Protein AF-A0A1C5FF43-F1 (afdb_monomer_lite)

Radius of gyration: 34.23 Å; chains: 1; bounding box: 84×75×115 Å

Foldseek 3Di:
DDDDPPPPPPPPDPPQDPVNVVVVVVVVCVVVVVVVVVVVVVVVVVVVVVVVVVVLVVLQVVLVVLLVVLLVQCPDLDLVSVLVSLVSLLVSLLSPSDLVSNLVSLVSLLVSLQDDDDDQPDDPPVCVVVNVSRVSVVVSNQSSLASLQVLQEDPPPDLDRDRRRCAQHEHANALGEAAEEHHNAQGENELYEYECHLYEDAHYEYEPALYEYANYEYECANYEAHYYEYECENYEDEHEEYYLHLYEYDNYAYAHHNYAHYNYQYENHNYDDADHHNPDVRQDPPGDPSHYDPPVNVPPDD

Structure (mmCIF, N/CA/C/O backbone):
data_AF-A0A1C5FF43-F1
#
_entry.id   AF-A0A1C5FF43-F1
#
loop_
_atom_site.group_PDB
_atom_site.id
_atom_site.type_symbol
_atom_site.label_atom_id
_atom_site.label_alt_id
_atom_site.label_comp_id
_atom_site.label_asym_id
_atom_site.label_entity_id
_atom_site.label_seq_id
_atom_site.pdbx_PDB_ins_code
_atom_site.Cartn_x
_atom_site.Cartn_y
_atom_site.Cartn_z
_atom_site.occupancy
_atom_site.B_iso_or_equiv
_atom_site.auth_seq_id
_atom_site.auth_comp_id
_atom_site.auth_asym_id
_atom_site.auth_atom_id
_atom_site.pdbx_PDB_model_num
ATOM 1 N N . MET A 1 1 ? -49.932 -52.611 88.673 1.00 45.75 1 MET A N 1
ATOM 2 C CA . MET A 1 1 ? -49.407 -52.600 87.293 1.00 45.75 1 MET A CA 1
ATOM 3 C C . MET A 1 1 ? -50.173 -51.522 86.546 1.00 45.75 1 MET A C 1
ATOM 5 O O . MET A 1 1 ? -51.362 -51.713 86.376 1.00 45.75 1 MET A O 1
ATOM 9 N N . VAL A 1 2 ? -49.554 -50.371 86.270 1.00 40.41 2 VAL A N 1
ATOM 10 C CA . VAL A 1 2 ? -49.765 -49.455 85.124 1.00 40.41 2 VAL A CA 1
ATOM 11 C C . VAL A 1 2 ? -48.846 -48.251 85.369 1.00 40.41 2 VAL A C 1
ATOM 13 O O . VAL A 1 2 ? -48.703 -47.775 86.492 1.00 40.41 2 VAL A O 1
ATOM 16 N N . ALA A 1 3 ? -48.123 -47.891 84.317 1.00 46.00 3 ALA A N 1
ATOM 17 C CA . ALA A 1 3 ? -46.851 -47.194 84.319 1.00 46.00 3 ALA A CA 1
ATOM 18 C C . ALA A 1 3 ? -46.951 -45.671 84.506 1.00 46.00 3 ALA A C 1
ATOM 20 O O . ALA A 1 3 ? -47.865 -45.023 84.000 1.00 46.00 3 ALA A O 1
ATOM 21 N N . LEU A 1 4 ? -45.939 -45.108 85.176 1.00 48.75 4 LEU A N 1
ATOM 22 C CA . LEU A 1 4 ? -45.604 -43.685 85.145 1.00 48.75 4 LEU A CA 1
ATOM 23 C C . LEU A 1 4 ? -45.235 -43.273 83.709 1.00 48.75 4 LEU A C 1
ATOM 25 O O . LEU A 1 4 ? -44.160 -43.614 83.219 1.00 48.75 4 LEU A O 1
ATOM 29 N N . LEU A 1 5 ? -46.099 -42.501 83.050 1.00 50.12 5 LEU A N 1
ATOM 30 C CA . LEU A 1 5 ? -45.719 -41.700 81.886 1.00 50.12 5 LEU A CA 1
ATOM 31 C C . LEU A 1 5 ? -44.946 -40.474 82.383 1.00 50.12 5 LEU A C 1
ATOM 33 O O . LEU A 1 5 ? -45.525 -39.454 82.757 1.00 50.12 5 LEU A O 1
ATOM 37 N N . GLY A 1 6 ? -43.620 -40.601 82.424 1.00 48.41 6 GLY A N 1
ATOM 38 C CA . GLY A 1 6 ? -42.710 -39.481 82.625 1.00 48.41 6 GLY A CA 1
ATOM 39 C C . GLY A 1 6 ? -42.771 -38.540 81.427 1.00 48.41 6 GLY A C 1
ATOM 40 O O . GLY A 1 6 ? -42.109 -38.769 80.419 1.00 48.41 6 GLY A O 1
ATOM 41 N N . PHE A 1 7 ? -43.561 -37.473 81.536 1.00 50.75 7 PHE A N 1
ATOM 42 C CA . PHE A 1 7 ? -43.434 -36.318 80.655 1.00 50.75 7 PHE A CA 1
ATOM 43 C C . PHE A 1 7 ? -42.054 -35.691 80.897 1.00 50.75 7 PHE A C 1
ATOM 45 O O . PHE A 1 7 ? -41.846 -34.991 81.889 1.00 50.75 7 PHE A O 1
ATOM 52 N N . GLN A 1 8 ? -41.102 -35.937 79.992 1.00 56.25 8 GLN A N 1
ATOM 53 C CA . GLN A 1 8 ? -39.935 -35.073 79.854 1.00 56.25 8 GLN A CA 1
ATOM 54 C C . GLN A 1 8 ? -40.444 -33.709 79.391 1.00 56.25 8 GLN A C 1
ATOM 56 O O . GLN A 1 8 ? -40.737 -33.483 78.218 1.00 56.25 8 GLN A O 1
ATOM 61 N N . ARG A 1 9 ? -40.609 -32.808 80.358 1.00 47.16 9 ARG A N 1
ATOM 62 C CA . ARG A 1 9 ? -40.799 -31.387 80.109 1.00 47.16 9 ARG A CA 1
ATOM 63 C C . ARG A 1 9 ? -39.572 -30.936 79.324 1.00 47.16 9 ARG A C 1
ATOM 65 O O . ARG A 1 9 ? -38.469 -30.947 79.858 1.00 47.16 9 ARG A O 1
ATOM 72 N N . ILE A 1 10 ? -39.749 -30.619 78.046 1.00 57.72 10 ILE A N 1
ATOM 73 C CA . ILE A 1 10 ? -38.721 -29.916 77.284 1.00 57.72 10 ILE A CA 1
ATOM 74 C C . ILE A 1 10 ? -38.504 -28.603 78.040 1.00 57.72 10 ILE A C 1
ATOM 76 O O . ILE A 1 10 ? -39.416 -27.776 78.110 1.00 57.72 10 ILE A O 1
ATOM 80 N N . ASP A 1 11 ? -37.348 -28.464 78.689 1.00 50.09 11 ASP A N 1
ATOM 81 C CA . ASP A 1 11 ? -36.961 -27.250 79.399 1.00 50.09 11 ASP A CA 1
ATOM 82 C C . ASP A 1 11 ? -36.920 -26.091 78.400 1.00 50.09 11 ASP A C 1
ATOM 84 O O . ASP A 1 11 ? -35.961 -25.880 77.664 1.00 50.09 11 ASP A O 1
ATOM 88 N N . SER A 1 12 ? -38.003 -25.321 78.367 1.00 58.62 12 SER A N 1
ATOM 89 C CA . SER A 1 12 ? -38.175 -24.148 77.509 1.00 58.62 12 SER A CA 1
ATOM 90 C C . SER A 1 12 ? -37.533 -22.886 78.114 1.00 58.62 12 SER A C 1
ATOM 92 O O . SER A 1 12 ? -38.005 -21.772 77.885 1.00 58.62 12 SER A O 1
ATOM 94 N N . THR A 1 13 ? -36.470 -23.015 78.911 1.00 52.00 13 THR A N 1
ATOM 95 C CA . THR A 1 13 ? -35.813 -21.865 79.559 1.00 52.00 13 THR A CA 1
ATOM 96 C C . THR A 1 13 ? -34.296 -21.902 79.437 1.00 52.00 13 THR A C 1
ATOM 98 O O . THR A 1 13 ? -33.582 -21.627 80.398 1.00 52.00 13 THR A O 1
ATOM 101 N N . ALA A 1 14 ? -33.776 -22.160 78.239 1.00 56.81 14 ALA A N 1
ATOM 102 C CA . ALA A 1 14 ? -32.465 -21.626 77.889 1.00 56.81 14 ALA A CA 1
ATOM 103 C C . ALA A 1 14 ? -32.613 -20.101 77.714 1.00 56.81 14 ALA A C 1
ATOM 105 O O . ALA A 1 14 ? -32.918 -19.613 76.626 1.00 56.81 14 ALA A O 1
ATOM 106 N N . LYS A 1 15 ? -32.484 -19.332 78.805 1.00 62.06 15 LYS A N 1
ATOM 107 C CA . LYS A 1 15 ? -32.368 -17.869 78.716 1.00 62.06 15 LYS A CA 1
ATOM 108 C C . LYS A 1 15 ? -31.051 -17.568 78.002 1.00 62.06 15 LYS A C 1
ATOM 110 O O . LYS A 1 15 ? -29.988 -17.812 78.563 1.00 62.06 15 LYS A O 1
ATOM 115 N N . LEU A 1 16 ? -31.132 -17.097 76.759 1.00 63.84 16 LEU A N 1
ATOM 116 C CA . LEU A 1 16 ? -29.968 -16.642 76.000 1.00 63.84 16 LEU A CA 1
ATOM 117 C C . LEU A 1 16 ? -29.253 -15.544 76.798 1.00 63.84 16 LEU A C 1
ATOM 119 O O . LEU A 1 16 ? -29.865 -14.535 77.150 1.00 63.84 16 LEU A O 1
ATOM 123 N N . ASP A 1 17 ? -27.974 -15.765 77.102 1.00 78.94 17 ASP A N 1
ATOM 124 C CA . ASP A 1 17 ? -27.127 -14.791 77.785 1.00 78.94 17 ASP A CA 1
ATOM 125 C C . ASP A 1 17 ? -26.934 -13.548 76.897 1.00 78.94 17 ASP A C 1
ATOM 127 O O . ASP A 1 17 ? -26.872 -13.642 75.665 1.00 78.94 17 ASP A O 1
ATOM 131 N N . ALA A 1 18 ? -26.828 -12.366 77.508 1.00 76.69 18 ALA A N 1
ATOM 132 C CA . ALA A 1 18 ? -26.678 -11.097 76.791 1.00 76.69 18 ALA A CA 1
ATOM 133 C C . ALA A 1 18 ? -25.436 -11.101 75.881 1.00 76.69 18 ALA A C 1
ATOM 135 O O . ALA A 1 18 ? -25.440 -10.506 74.802 1.00 76.69 18 ALA A O 1
ATOM 136 N N . LYS A 1 19 ? -24.397 -11.842 76.285 1.00 79.44 19 LYS A N 1
ATOM 137 C CA . LYS A 1 19 ? -23.196 -12.087 75.487 1.00 79.44 19 LYS A CA 1
ATOM 138 C C . LYS A 1 19 ? -23.497 -12.849 74.194 1.00 79.44 19 LYS A C 1
ATOM 140 O O . LYS A 1 19 ? -23.040 -12.442 73.131 1.00 79.44 19 LYS A O 1
ATOM 145 N N . THR A 1 20 ? -24.318 -13.897 74.262 1.00 81.06 20 THR A N 1
ATOM 146 C CA . THR A 1 20 ? -24.704 -14.707 73.097 1.00 81.06 20 THR A CA 1
ATOM 147 C C . THR A 1 20 ? -25.548 -13.906 72.106 1.00 81.06 20 THR A C 1
ATOM 149 O O . THR A 1 20 ? -25.325 -13.992 70.902 1.00 81.06 20 THR A O 1
ATOM 152 N N . LEU A 1 21 ? -26.481 -13.083 72.599 1.00 78.50 21 LEU A N 1
ATOM 153 C CA . LEU A 1 21 ? -27.266 -12.169 71.758 1.00 78.50 21 LEU A CA 1
ATOM 154 C C . LEU A 1 21 ? -26.377 -11.141 71.049 1.00 78.50 21 LEU A C 1
ATOM 156 O O . LEU A 1 21 ? -26.549 -10.890 69.858 1.00 78.50 21 LEU A O 1
ATOM 160 N N . PHE A 1 22 ? -25.402 -10.573 71.757 1.00 80.69 22 PHE A N 1
ATOM 161 C CA . PHE A 1 22 ? -24.465 -9.610 71.186 1.00 80.69 22 PHE A CA 1
ATOM 162 C C . PHE A 1 22 ? -23.551 -10.229 70.118 1.00 80.69 22 PHE A C 1
ATOM 164 O O . PHE A 1 22 ? -23.348 -9.627 69.060 1.00 80.69 22 PHE A O 1
ATOM 171 N N . ASP A 1 23 ? -23.045 -11.442 70.352 1.00 83.81 23 ASP A N 1
ATOM 172 C CA . ASP A 1 23 ? -22.229 -12.177 69.379 1.00 83.81 23 ASP A CA 1
ATOM 173 C C . ASP A 1 23 ? -23.040 -12.547 68.125 1.00 83.81 23 ASP A C 1
ATOM 175 O O . ASP A 1 23 ? -22.543 -12.409 67.004 1.00 83.81 23 ASP A O 1
ATOM 179 N N . LEU A 1 24 ? -24.315 -12.919 68.290 1.00 81.75 24 LEU A N 1
ATOM 180 C CA . LEU A 1 24 ? -25.226 -13.198 67.176 1.00 81.75 24 LEU A CA 1
ATOM 181 C C . LEU A 1 24 ? -25.494 -11.944 66.330 1.00 81.75 24 LEU A C 1
ATOM 183 O O . LEU A 1 24 ? -25.460 -12.000 65.101 1.00 81.75 24 LEU A O 1
ATOM 187 N N . VAL A 1 25 ? -25.708 -10.796 66.983 1.00 86.12 25 VAL A N 1
ATOM 188 C CA . VAL A 1 25 ? -25.887 -9.505 66.308 1.00 86.12 25 VAL A CA 1
ATOM 189 C C . VAL A 1 25 ? -24.628 -9.142 65.521 1.00 86.12 25 VAL A C 1
ATOM 191 O O . VAL A 1 25 ? -24.728 -8.857 64.329 1.00 86.12 25 VAL A O 1
ATOM 194 N N . LYS A 1 26 ? -23.436 -9.231 66.121 1.00 83.50 26 LYS A N 1
ATOM 195 C CA . LYS A 1 26 ? -22.165 -8.980 65.417 1.00 83.50 26 LYS A CA 1
ATOM 196 C C . LYS A 1 26 ? -21.976 -9.875 64.197 1.00 83.50 26 LYS A C 1
ATOM 198 O O . LYS A 1 26 ? -21.583 -9.383 63.141 1.00 83.50 26 LYS A O 1
ATOM 203 N N . LEU A 1 27 ? -22.272 -11.167 64.334 1.00 86.81 27 LEU A N 1
ATOM 204 C CA . LEU A 1 27 ? -22.170 -12.124 63.237 1.00 86.81 27 LEU A CA 1
ATOM 205 C C . LEU A 1 27 ? -23.163 -11.786 62.119 1.00 86.81 27 LEU A C 1
ATOM 207 O O . LEU A 1 27 ? -22.781 -11.762 60.952 1.00 86.81 27 LEU A O 1
ATOM 211 N N . SER A 1 28 ? -24.402 -11.425 62.469 1.00 84.25 28 SER A N 1
ATOM 212 C CA . SER A 1 28 ? -25.409 -10.992 61.494 1.00 84.25 28 SER A CA 1
ATOM 213 C C . SER A 1 28 ? -24.995 -9.716 60.750 1.00 84.25 28 SER A C 1
ATOM 215 O O . SER A 1 28 ? -25.087 -9.670 59.524 1.00 84.25 28 SER A O 1
ATOM 217 N N . PHE A 1 29 ? -24.438 -8.721 61.453 1.00 86.00 29 PHE A N 1
ATOM 218 C CA . PHE A 1 29 ? -23.910 -7.500 60.841 1.00 86.00 29 PHE A CA 1
ATOM 219 C C . PHE A 1 29 ? -22.728 -7.796 59.916 1.00 86.00 29 PHE A C 1
ATOM 221 O O . PHE A 1 29 ? -22.675 -7.247 58.819 1.00 86.00 29 PHE A O 1
ATOM 228 N N . GLY A 1 30 ? -21.812 -8.683 60.318 1.00 87.06 30 GLY A N 1
ATOM 229 C CA . GLY A 1 30 ? -20.684 -9.105 59.486 1.00 87.06 30 GLY A CA 1
ATOM 230 C C . GLY A 1 30 ? -21.130 -9.785 58.189 1.00 87.06 30 GLY A C 1
ATOM 231 O O . GLY A 1 30 ? -20.620 -9.457 57.119 1.00 87.06 30 GLY A O 1
ATOM 232 N N . VAL A 1 31 ? -22.127 -10.673 58.263 1.00 88.38 31 VAL A N 1
ATOM 233 C CA . VAL A 1 31 ? -22.694 -11.355 57.087 1.00 88.38 31 VAL A CA 1
ATOM 234 C C . VAL A 1 31 ? -23.402 -10.366 56.159 1.00 88.38 31 VAL A C 1
ATOM 236 O O . VAL A 1 31 ? -23.156 -10.382 54.954 1.00 88.38 31 VAL A O 1
ATOM 239 N N . VAL A 1 32 ? -24.241 -9.475 56.698 1.00 92.12 32 VAL A N 1
ATOM 240 C CA . VAL A 1 32 ? -24.967 -8.470 55.899 1.00 92.12 32 VAL A CA 1
ATOM 241 C C . VAL A 1 32 ? -24.002 -7.477 55.249 1.00 92.12 32 VAL A C 1
ATOM 243 O O . VAL A 1 32 ? -24.128 -7.195 54.059 1.00 92.12 32 VAL A O 1
ATOM 246 N N . ALA A 1 33 ? -23.007 -6.986 55.992 1.00 88.12 33 ALA A N 1
ATOM 247 C CA . ALA A 1 33 ? -21.986 -6.091 55.456 1.00 88.12 33 ALA A CA 1
ATOM 248 C C . ALA A 1 33 ? -21.150 -6.776 54.363 1.00 88.12 33 ALA A C 1
ATOM 250 O O . ALA A 1 33 ? -20.916 -6.182 53.311 1.00 88.12 33 ALA A O 1
ATOM 251 N N . GLY A 1 34 ? -20.757 -8.038 54.570 1.00 89.69 34 GLY A N 1
ATOM 252 C CA . GLY A 1 34 ? -20.028 -8.829 53.578 1.00 89.69 34 GLY A CA 1
ATOM 253 C C . GLY A 1 34 ? -20.833 -9.064 52.297 1.00 89.69 34 GLY A C 1
ATOM 254 O O . GLY A 1 34 ? -20.321 -8.852 51.198 1.00 89.69 34 GLY A O 1
ATOM 255 N N . ALA A 1 35 ? -22.113 -9.425 52.424 1.00 91.06 35 ALA A N 1
ATOM 256 C CA . ALA A 1 35 ? -23.011 -9.579 51.282 1.00 91.06 35 ALA A CA 1
ATOM 257 C C . ALA A 1 35 ? -23.218 -8.250 50.533 1.00 91.06 35 ALA A C 1
ATOM 259 O O . ALA A 1 35 ? -23.152 -8.219 49.305 1.00 91.06 35 ALA A O 1
ATOM 260 N N . GLY A 1 36 ? -23.399 -7.142 51.261 1.00 95.69 36 GLY A N 1
ATOM 261 C CA . GLY A 1 36 ? -23.513 -5.802 50.682 1.00 95.69 36 GLY A CA 1
ATOM 262 C C . GLY A 1 36 ? -22.260 -5.378 49.912 1.00 95.69 36 GLY A C 1
ATOM 263 O O . GLY A 1 36 ? -22.369 -4.899 48.783 1.00 95.69 36 GLY A O 1
ATOM 264 N N . ALA A 1 37 ? -21.070 -5.618 50.472 1.00 93.88 37 ALA A N 1
ATOM 265 C CA . ALA A 1 37 ? -19.797 -5.344 49.807 1.00 93.88 37 ALA A CA 1
ATOM 266 C C . ALA A 1 37 ? -19.625 -6.174 48.523 1.00 93.88 37 ALA A C 1
ATOM 268 O O . ALA A 1 37 ? -19.195 -5.645 47.498 1.00 93.88 37 ALA A O 1
ATOM 269 N N . LEU A 1 38 ? -20.016 -7.452 48.547 1.00 93.94 38 LEU A N 1
ATOM 270 C CA . LEU A 1 38 ? -19.949 -8.326 47.375 1.00 93.94 38 LEU A CA 1
ATOM 271 C C . LEU A 1 38 ? -20.914 -7.875 46.265 1.00 9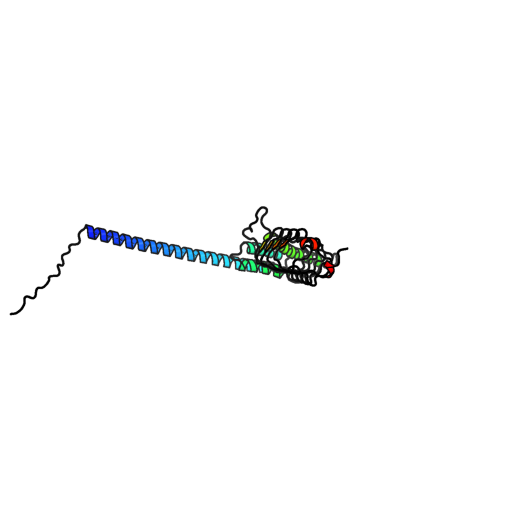3.94 38 LEU A C 1
ATOM 273 O O . LEU A 1 38 ? -20.524 -7.823 45.100 1.00 93.94 38 LEU A O 1
ATOM 277 N N . VAL A 1 39 ? -22.146 -7.486 46.612 1.00 96.25 39 VAL A N 1
ATOM 278 C CA . VAL A 1 39 ? -23.106 -6.919 45.648 1.00 96.25 39 VAL A CA 1
ATOM 279 C C . VAL A 1 39 ? -22.570 -5.621 45.047 1.00 96.25 39 VAL A C 1
ATOM 281 O O . VAL A 1 39 ? -22.616 -5.459 43.829 1.00 96.25 39 VAL A O 1
ATOM 284 N N . ALA A 1 40 ? -22.013 -4.724 45.865 1.00 94.56 40 ALA A N 1
ATOM 285 C CA . ALA A 1 40 ? -21.411 -3.482 45.386 1.00 94.56 40 ALA A CA 1
ATOM 286 C C . ALA A 1 40 ? -20.256 -3.747 44.405 1.00 94.56 40 ALA A C 1
ATOM 288 O O . ALA A 1 40 ? -20.210 -3.129 43.341 1.00 94.56 40 ALA A O 1
ATOM 289 N N . LEU A 1 41 ? -19.380 -4.711 44.712 1.00 94.88 41 LEU A N 1
ATOM 290 C CA . LEU A 1 41 ? -18.291 -5.130 43.826 1.00 94.88 41 LEU A CA 1
ATOM 291 C C . LEU A 1 41 ? -18.823 -5.670 42.488 1.00 94.88 41 LEU A C 1
ATOM 293 O O . LEU A 1 41 ? -18.348 -5.271 41.427 1.00 94.88 41 LEU A O 1
ATOM 297 N N . VAL A 1 42 ? -19.834 -6.545 42.521 1.00 93.88 42 VAL A N 1
ATOM 298 C CA . VAL A 1 42 ? -20.439 -7.121 41.307 1.00 93.88 42 VAL A CA 1
ATOM 299 C C . VAL A 1 42 ? -21.111 -6.045 40.458 1.00 93.88 42 VAL A C 1
ATOM 301 O O . VAL A 1 42 ? -20.983 -6.070 39.235 1.00 93.88 42 VAL A O 1
ATOM 304 N N . VAL A 1 43 ? -21.816 -5.095 41.074 1.00 95.81 43 VAL A N 1
ATOM 305 C CA . VAL A 1 43 ? -22.445 -3.976 40.359 1.00 95.81 43 VAL A CA 1
ATOM 306 C C . VAL A 1 43 ? -21.387 -3.067 39.739 1.00 95.81 43 VAL A C 1
ATOM 308 O O . VAL A 1 43 ? -21.516 -2.728 38.564 1.00 95.81 43 VAL A O 1
ATOM 311 N N . ALA A 1 44 ? -20.328 -2.722 40.477 1.00 94.25 44 ALA A N 1
ATOM 312 C CA . ALA A 1 44 ? -19.217 -1.928 39.958 1.00 94.25 44 ALA A CA 1
ATOM 313 C C . ALA A 1 44 ? -18.539 -2.624 38.767 1.00 94.25 44 ALA A C 1
ATOM 315 O O . ALA A 1 44 ? -18.374 -2.008 37.717 1.00 94.25 44 ALA A O 1
ATOM 316 N N . TYR A 1 45 ? -18.255 -3.925 38.881 1.00 92.69 45 TYR A N 1
ATOM 317 C CA . TYR A 1 45 ? -17.686 -4.722 37.793 1.00 92.69 45 TYR A CA 1
ATOM 318 C C . TYR A 1 45 ? -18.615 -4.801 36.574 1.00 92.69 45 TYR A C 1
ATOM 320 O O . TYR A 1 45 ? -18.178 -4.608 35.441 1.00 92.69 45 TYR A O 1
ATOM 328 N N . ARG A 1 46 ? -19.916 -5.054 36.777 1.00 92.44 46 ARG A N 1
ATOM 329 C CA . ARG A 1 46 ? -20.895 -5.095 35.677 1.00 92.44 46 ARG A CA 1
ATOM 330 C C . ARG A 1 46 ? -21.010 -3.747 34.977 1.00 92.44 46 ARG A C 1
ATOM 332 O O . ARG A 1 46 ? -21.065 -3.722 33.753 1.00 92.44 46 ARG A O 1
ATOM 339 N N . ARG A 1 47 ? -21.034 -2.649 35.737 1.00 92.88 47 ARG A N 1
ATOM 340 C CA . ARG A 1 47 ? -21.080 -1.290 35.191 1.00 92.88 47 ARG A CA 1
ATOM 341 C C . ARG A 1 47 ? -19.824 -0.986 34.384 1.00 92.88 47 ARG A C 1
ATOM 343 O O . ARG A 1 47 ? -19.949 -0.614 33.228 1.00 92.88 47 ARG A O 1
ATOM 350 N N . GLN A 1 48 ? -18.647 -1.276 34.936 1.00 92.06 48 GLN A N 1
ATOM 351 C CA . GLN A 1 48 ? -17.378 -1.135 34.225 1.00 92.06 48 GLN A CA 1
ATOM 352 C C . GLN A 1 48 ? -17.375 -1.924 32.908 1.00 92.06 48 GLN A C 1
ATOM 354 O O . GLN A 1 48 ? -17.014 -1.383 31.870 1.00 92.06 48 GLN A O 1
ATOM 359 N N . ARG A 1 49 ? -17.841 -3.178 32.915 1.00 90.06 49 ARG A N 1
ATOM 360 C CA . ARG A 1 49 ? -17.912 -4.006 31.700 1.00 90.06 49 ARG A CA 1
ATOM 361 C C . ARG A 1 49 ? -18.886 -3.457 30.660 1.00 90.06 49 ARG A C 1
ATOM 363 O O . ARG A 1 49 ? -18.607 -3.553 29.469 1.00 90.06 49 ARG A O 1
ATOM 370 N N . VAL A 1 50 ? -20.028 -2.917 31.082 1.00 90.44 50 VAL A N 1
ATOM 371 C CA . VAL A 1 50 ? -20.988 -2.284 30.165 1.00 90.44 50 VAL A CA 1
ATOM 372 C C . VAL A 1 50 ? -20.407 -0.999 29.579 1.00 90.44 50 VAL A C 1
ATOM 374 O O . VAL A 1 50 ? -20.538 -0.794 28.376 1.00 90.44 50 VAL A O 1
ATOM 377 N N . ASP A 1 51 ? -19.728 -0.191 30.391 1.00 90.06 51 ASP A N 1
ATOM 378 C CA . ASP A 1 51 ? -19.099 1.058 29.957 1.00 90.06 51 ASP A CA 1
ATOM 379 C C . ASP A 1 51 ? -17.935 0.785 28.980 1.00 90.06 51 ASP A C 1
ATOM 381 O O . ASP A 1 51 ? -17.869 1.411 27.925 1.00 90.06 51 ASP A O 1
ATOM 385 N N . GLU A 1 52 ? -17.080 -0.213 29.250 1.00 88.50 52 GLU A N 1
ATOM 386 C CA . GLU A 1 52 ? -16.003 -0.661 28.344 1.00 88.50 52 GLU A CA 1
ATOM 387 C C . GLU A 1 52 ? -16.552 -1.147 26.990 1.00 88.50 52 GLU A C 1
ATOM 389 O O . GLU A 1 52 ? -16.076 -0.741 25.927 1.00 88.50 52 GLU A O 1
ATOM 394 N N . VAL A 1 53 ? -17.589 -1.994 27.012 1.00 88.38 53 VAL A N 1
ATOM 395 C CA . VAL A 1 53 ? -18.247 -2.485 25.789 1.00 88.38 53 VAL A CA 1
ATOM 396 C C . VAL A 1 53 ? -18.956 -1.346 25.050 1.00 88.38 53 VAL A C 1
ATOM 398 O O . VAL A 1 53 ? -18.965 -1.324 23.818 1.00 88.38 53 VAL A O 1
ATOM 401 N N . GLY A 1 54 ? -19.543 -0.397 25.781 1.00 88.31 54 GLY A N 1
ATOM 402 C CA . GLY A 1 54 ? -20.173 0.800 25.230 1.00 88.31 54 GLY A CA 1
ATOM 403 C C . GLY A 1 54 ? -19.170 1.687 24.497 1.00 88.31 54 GLY A C 1
ATOM 404 O O . GLY A 1 54 ? -19.381 1.994 23.324 1.00 88.31 54 GLY A O 1
ATOM 405 N N . ALA A 1 55 ? -18.049 2.009 25.144 1.00 88.38 55 ALA A N 1
ATOM 406 C CA . ALA A 1 55 ? -16.977 2.816 24.567 1.00 88.38 55 ALA A CA 1
ATOM 407 C C . ALA A 1 55 ? -16.387 2.171 23.303 1.00 88.38 55 ALA A C 1
ATOM 409 O O . ALA A 1 55 ? -16.185 2.848 22.296 1.00 88.38 55 ALA A O 1
ATOM 410 N N . HIS A 1 56 ? -16.175 0.850 23.309 1.00 86.94 56 HIS A N 1
ATOM 411 C CA . HIS A 1 56 ? -15.656 0.142 22.137 1.00 86.94 56 HIS A CA 1
ATOM 412 C C . HIS A 1 56 ? -16.637 0.162 20.950 1.00 86.94 56 HIS A C 1
ATOM 414 O O . HIS A 1 56 ? -16.236 0.384 19.804 1.00 86.94 56 HIS A O 1
ATOM 420 N N . ARG A 1 57 ? -17.941 -0.007 21.211 1.00 88.44 57 ARG A N 1
ATOM 421 C CA . ARG A 1 57 ? -18.986 0.101 20.176 1.00 88.44 57 ARG A CA 1
ATOM 422 C C . ARG A 1 57 ? -19.076 1.510 19.601 1.00 88.44 57 ARG A C 1
ATOM 424 O O . ARG A 1 57 ? -19.244 1.660 18.395 1.00 88.44 57 ARG A O 1
ATOM 431 N N . GLU A 1 58 ? -18.964 2.532 20.444 1.00 91.81 58 GLU A N 1
ATOM 432 C CA . GLU A 1 58 ? -18.986 3.924 20.002 1.00 91.81 58 GLU A CA 1
ATOM 433 C C . GLU A 1 58 ? -17.760 4.271 19.151 1.00 91.81 58 GLU A C 1
ATOM 435 O O . GLU A 1 58 ? -17.926 4.842 18.073 1.00 91.81 58 GLU A O 1
ATOM 440 N N . ALA A 1 59 ? -16.562 3.848 19.567 1.00 88.69 59 ALA A N 1
ATOM 441 C CA . ALA A 1 59 ? -15.340 4.004 18.779 1.00 88.69 59 ALA A CA 1
ATOM 442 C C . ALA A 1 59 ? -15.465 3.333 17.401 1.00 88.69 59 ALA A C 1
ATOM 444 O O . ALA A 1 59 ? -15.162 3.950 16.383 1.00 88.69 59 ALA A O 1
ATOM 445 N N . THR A 1 60 ? -16.002 2.110 17.354 1.00 91.44 60 THR A N 1
ATOM 446 C CA . THR A 1 60 ? -16.252 1.375 16.101 1.00 91.44 60 THR A CA 1
ATOM 447 C C . THR A 1 60 ? -17.256 2.098 15.200 1.00 91.44 60 THR A C 1
ATOM 449 O O . THR A 1 60 ? -17.040 2.220 13.993 1.00 91.44 60 THR A O 1
ATOM 452 N N . ARG A 1 61 ? -18.346 2.624 15.774 1.00 92.75 61 ARG A N 1
ATOM 453 C CA . ARG A 1 61 ? -19.364 3.378 15.029 1.00 92.75 61 ARG A CA 1
ATOM 454 C C . ARG A 1 61 ? -18.790 4.666 14.438 1.00 92.75 61 ARG A C 1
ATOM 456 O O . ARG A 1 61 ? -18.967 4.904 13.249 1.00 92.75 61 ARG A O 1
ATOM 463 N N . LEU A 1 62 ? -18.087 5.462 15.247 1.00 93.69 62 LEU A N 1
ATOM 464 C CA . LEU A 1 62 ? -17.454 6.709 14.803 1.00 93.69 62 LEU A CA 1
ATOM 465 C C . LEU A 1 62 ? -16.391 6.451 13.731 1.00 93.69 62 LEU A C 1
ATOM 467 O O . LEU A 1 62 ? -16.302 7.199 12.760 1.00 93.69 62 LEU A O 1
ATOM 471 N N . HIS A 1 63 ? -15.611 5.380 13.887 1.00 95.31 63 HIS A N 1
ATOM 472 C CA . HIS A 1 63 ? -14.644 4.958 12.881 1.00 95.31 63 HIS A CA 1
ATOM 473 C C . HIS A 1 63 ? -15.340 4.598 11.559 1.00 95.31 63 HIS A C 1
ATOM 475 O O . HIS A 1 63 ? -14.948 5.102 10.514 1.00 95.31 63 HIS A O 1
ATOM 481 N N . THR A 1 64 ? -16.420 3.809 11.601 1.00 94.25 64 THR A N 1
ATOM 482 C CA . THR A 1 64 ? -17.191 3.406 10.406 1.00 94.25 64 THR A CA 1
ATOM 483 C C . THR A 1 64 ? -17.823 4.603 9.681 1.00 94.25 64 THR A C 1
ATOM 485 O O . THR A 1 64 ? -17.844 4.657 8.450 1.00 94.25 64 THR A O 1
ATOM 488 N N . GLU A 1 65 ? -18.325 5.583 10.433 1.00 95.50 65 GLU A N 1
ATOM 489 C CA . GLU A 1 65 ? -18.908 6.811 9.883 1.00 95.50 65 GLU A CA 1
ATOM 490 C C . GLU A 1 65 ? -17.853 7.654 9.151 1.00 95.50 65 GLU A C 1
ATOM 492 O O . GLU A 1 65 ? -18.024 7.988 7.977 1.00 95.50 65 GLU A O 1
ATOM 497 N N . ARG A 1 66 ? -16.716 7.919 9.806 1.00 97.25 66 ARG A N 1
ATOM 498 C CA . ARG A 1 66 ? -15.590 8.646 9.198 1.00 97.25 66 ARG A CA 1
ATOM 499 C C . ARG A 1 66 ? -14.991 7.891 8.014 1.00 97.25 66 ARG A C 1
ATOM 501 O O . ARG A 1 66 ? -14.624 8.518 7.027 1.00 97.25 66 ARG A O 1
ATOM 508 N N . PHE A 1 67 ? -14.919 6.563 8.095 1.00 97.31 67 PHE A N 1
ATOM 509 C CA . PHE A 1 67 ? -14.478 5.706 6.998 1.00 97.31 67 PHE A CA 1
ATOM 510 C C . PHE A 1 67 ? -15.361 5.881 5.766 1.00 97.31 67 PHE A C 1
ATOM 512 O O . PHE A 1 67 ? -14.846 6.150 4.684 1.00 97.31 67 PHE A O 1
ATOM 519 N N . SER A 1 68 ? -16.683 5.827 5.934 1.00 97.12 68 SER A N 1
ATOM 520 C CA . SER A 1 68 ? -17.628 6.021 4.826 1.00 97.12 68 SER A CA 1
ATOM 521 C C . SER A 1 68 ? -17.443 7.391 4.162 1.00 97.12 68 SER A C 1
ATOM 523 O O . SER A 1 68 ? -17.377 7.481 2.937 1.00 97.12 68 SER A O 1
ATOM 525 N N . GLN A 1 69 ? -17.264 8.445 4.964 1.00 98.00 69 GLN A N 1
ATOM 526 C CA . GLN A 1 69 ? -16.995 9.795 4.465 1.00 98.00 69 GLN A CA 1
ATOM 527 C C . GLN A 1 69 ? -15.652 9.897 3.721 1.00 98.00 69 GLN A C 1
ATOM 529 O O . GLN A 1 69 ? -15.562 10.550 2.682 1.00 98.00 69 GLN A O 1
ATOM 534 N N . ALA A 1 70 ? -14.597 9.263 4.236 1.00 98.00 70 ALA A N 1
ATOM 535 C CA . ALA A 1 70 ? -13.278 9.288 3.614 1.00 98.00 70 ALA A CA 1
ATOM 536 C C . ALA A 1 70 ? -13.267 8.537 2.268 1.00 98.00 70 ALA A C 1
ATOM 538 O O . ALA A 1 70 ? -12.673 9.015 1.301 1.00 98.00 70 ALA A O 1
ATOM 539 N N . VAL A 1 71 ? -13.985 7.411 2.178 1.00 98.00 71 VAL A N 1
ATOM 540 C CA . VAL A 1 71 ? -14.193 6.664 0.926 1.00 98.00 71 VAL A CA 1
ATOM 541 C C . VAL A 1 71 ? -14.981 7.493 -0.093 1.00 98.00 71 VAL A C 1
ATOM 543 O O . VAL A 1 71 ? -14.604 7.540 -1.263 1.00 98.00 71 VAL A O 1
ATOM 546 N N . GLU A 1 72 ? -16.032 8.199 0.334 1.00 97.25 72 GLU A N 1
ATOM 547 C CA . GLU A 1 72 ? -16.786 9.109 -0.539 1.00 97.25 72 GLU A CA 1
ATOM 548 C C . GLU A 1 72 ? -15.886 10.221 -1.107 1.00 97.25 72 GLU A C 1
ATOM 550 O O . GLU A 1 72 ? -15.894 10.486 -2.311 1.00 97.25 72 GLU A O 1
ATOM 555 N N . GLN A 1 73 ? -15.040 10.823 -0.265 1.00 97.75 73 GLN A N 1
ATOM 556 C CA . GLN A 1 73 ? -14.067 11.832 -0.695 1.00 97.75 73 GLN A CA 1
ATOM 557 C C . GLN A 1 73 ? -13.029 11.262 -1.672 1.00 97.75 73 GLN A C 1
ATOM 559 O O . GLN A 1 73 ? -12.712 11.910 -2.672 1.00 97.75 73 GLN A O 1
ATOM 564 N N . LEU A 1 74 ? -12.539 10.041 -1.433 1.00 97.06 74 LEU A N 1
ATOM 565 C CA . LEU A 1 74 ? -11.619 9.342 -2.336 1.00 97.06 74 LEU A CA 1
ATOM 566 C C . LEU A 1 74 ? -12.244 9.070 -3.717 1.00 97.06 74 LEU A C 1
ATOM 568 O O . LEU A 1 74 ? -11.534 9.063 -4.723 1.00 97.06 74 LEU A O 1
ATOM 572 N N . GLY A 1 75 ? -13.565 8.886 -3.783 1.00 93.12 75 GLY A N 1
ATOM 573 C CA . GLY A 1 75 ? -14.311 8.695 -5.029 1.00 93.12 75 GLY A CA 1
ATOM 574 C C . GLY A 1 75 ? -14.576 9.976 -5.832 1.00 93.12 75 GLY A C 1
ATOM 575 O O . GLY A 1 75 ? -14.933 9.890 -7.005 1.00 93.12 75 GLY A O 1
ATOM 576 N N . SER A 1 76 ? -14.381 11.163 -5.250 1.00 96.75 76 SER A N 1
ATOM 577 C CA . SER A 1 76 ? -14.743 12.454 -5.862 1.00 96.75 76 SER A CA 1
ATOM 578 C C . SER A 1 76 ? -14.017 12.745 -7.179 1.00 96.75 76 SER A C 1
ATOM 580 O O . SER A 1 76 ? -12.822 12.521 -7.275 1.00 96.75 76 SER A O 1
ATOM 582 N N . ASP A 1 77 ? -14.651 13.362 -8.177 1.00 95.00 77 ASP A N 1
ATOM 583 C CA . ASP A 1 77 ? -13.956 13.783 -9.412 1.00 95.00 77 ASP A CA 1
ATOM 584 C C . ASP A 1 77 ? -12.924 14.909 -9.214 1.00 95.00 77 ASP A C 1
ATOM 586 O O . ASP A 1 77 ? -12.148 15.207 -10.126 1.00 95.00 77 ASP A O 1
ATOM 590 N N . SER A 1 78 ? -12.897 15.535 -8.033 1.00 97.06 78 SER A N 1
ATOM 591 C CA . SER A 1 78 ? -11.921 16.564 -7.678 1.00 97.06 78 SER A CA 1
ATOM 592 C C . SER A 1 78 ? -10.649 15.939 -7.091 1.00 97.06 78 SER A C 1
ATOM 594 O O . SER A 1 78 ? -10.709 15.361 -6.001 1.00 97.06 78 SER A O 1
ATOM 596 N N . PRO A 1 79 ? -9.467 16.120 -7.718 1.00 96.06 79 PRO A N 1
ATOM 597 C CA . PRO A 1 79 ? -8.203 15.618 -7.176 1.00 96.06 79 PRO A CA 1
ATOM 598 C C . PRO A 1 79 ? -7.901 16.136 -5.764 1.00 96.06 79 PRO A C 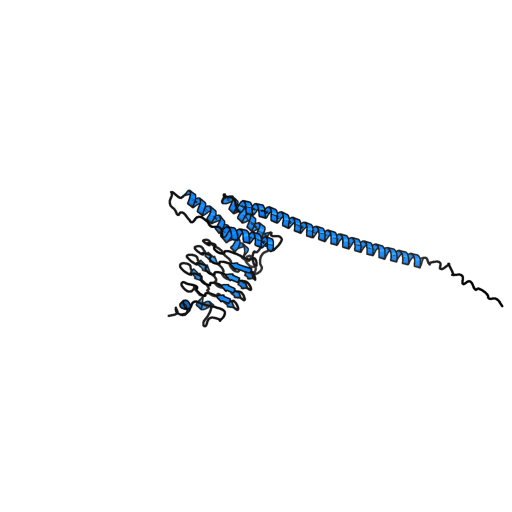1
ATOM 600 O O . PRO A 1 79 ? -7.353 15.408 -4.940 1.00 96.06 79 PRO A O 1
ATOM 603 N N . ALA A 1 80 ? -8.303 17.374 -5.454 1.00 96.50 80 ALA A N 1
ATOM 604 C CA . ALA A 1 80 ? -8.123 17.959 -4.127 1.00 96.50 80 ALA A CA 1
ATOM 605 C C . ALA A 1 80 ? -8.982 17.255 -3.062 1.00 96.50 80 ALA A C 1
ATOM 607 O O . ALA A 1 80 ? -8.501 16.991 -1.961 1.00 96.50 80 ALA A O 1
ATOM 608 N N . VAL A 1 81 ? -10.231 16.909 -3.396 1.00 97.94 81 VAL A N 1
ATOM 609 C CA . VAL A 1 81 ? -11.114 16.159 -2.489 1.00 97.94 81 VAL A CA 1
ATOM 610 C C . VAL A 1 81 ? -10.601 14.730 -2.314 1.00 97.94 81 VAL A C 1
ATOM 612 O O . VAL A 1 81 ? -10.550 14.253 -1.181 1.00 97.94 81 VAL A O 1
ATOM 615 N N . ARG A 1 82 ? -10.107 14.088 -3.386 1.00 98.06 82 ARG A N 1
ATOM 616 C CA . ARG A 1 82 ? -9.464 12.767 -3.281 1.00 98.06 82 ARG A CA 1
ATOM 617 C C . ARG A 1 82 ? -8.252 12.780 -2.362 1.00 98.06 82 ARG A C 1
ATOM 619 O O . ARG A 1 82 ? -8.132 11.891 -1.530 1.00 98.06 82 ARG A O 1
ATOM 626 N N . LEU A 1 83 ? -7.378 13.785 -2.470 1.00 98.00 83 LEU A N 1
ATOM 627 C CA . LEU A 1 83 ? -6.236 13.943 -1.558 1.00 98.00 83 LEU A CA 1
ATOM 628 C C . LEU A 1 83 ? -6.687 14.073 -0.096 1.00 98.00 83 LEU A C 1
ATOM 630 O O . LEU A 1 83 ? -6.075 13.468 0.784 1.00 98.00 83 LEU A O 1
ATOM 634 N N . GLY A 1 84 ? -7.771 14.813 0.158 1.00 97.25 84 GLY A N 1
ATOM 635 C CA . GLY A 1 84 ? -8.405 14.875 1.477 1.00 97.25 84 GLY A CA 1
ATOM 636 C C . GLY A 1 84 ? -8.856 13.497 1.968 1.00 97.25 84 GLY A C 1
ATOM 637 O O . GLY A 1 84 ? -8.498 13.101 3.077 1.00 97.25 84 GLY A O 1
ATOM 638 N N . GLY A 1 85 ? -9.544 12.736 1.111 1.00 98.06 85 GLY A N 1
ATOM 639 C CA . GLY A 1 85 ? -9.979 11.366 1.398 1.00 98.06 85 GLY A CA 1
ATOM 640 C C . GLY A 1 85 ? -8.820 10.405 1.678 1.00 98.06 85 GLY A C 1
ATOM 641 O O . GLY A 1 85 ? -8.879 9.643 2.639 1.00 98.06 85 GLY A O 1
ATOM 642 N N . VAL A 1 86 ? -7.726 10.487 0.910 1.00 98.38 86 VAL A N 1
ATOM 643 C CA . VAL A 1 86 ? -6.501 9.696 1.137 1.00 98.38 86 VAL A CA 1
ATOM 644 C C . VAL A 1 86 ? -5.918 9.967 2.525 1.00 98.38 86 VAL A C 1
ATOM 646 O O . VAL A 1 86 ? -5.636 9.030 3.269 1.00 98.38 86 VAL A O 1
ATOM 649 N N . HIS A 1 87 ? -5.755 11.237 2.905 1.00 98.00 87 HIS A N 1
ATOM 650 C CA . HIS A 1 87 ? -5.229 11.585 4.227 1.00 98.00 87 HIS A CA 1
ATOM 651 C C . HIS A 1 87 ? -6.184 11.198 5.362 1.00 98.00 87 HIS A C 1
ATOM 653 O O . HIS A 1 87 ? -5.727 10.748 6.412 1.00 98.00 87 HIS A O 1
ATOM 659 N N . ALA A 1 88 ? -7.496 11.327 5.150 1.00 97.75 88 ALA A N 1
ATOM 660 C CA . ALA A 1 88 ? -8.499 10.885 6.111 1.00 97.75 88 ALA A CA 1
ATOM 661 C C . ALA A 1 88 ? -8.459 9.360 6.317 1.00 97.75 88 ALA A C 1
ATOM 663 O O . ALA A 1 88 ? -8.487 8.908 7.459 1.00 97.75 88 ALA A O 1
ATOM 664 N N . LEU A 1 89 ? -8.323 8.571 5.244 1.00 97.81 89 LEU A N 1
ATOM 665 C CA . LEU A 1 89 ? -8.156 7.115 5.324 1.00 97.81 89 LEU A CA 1
ATOM 666 C C . LEU A 1 89 ? -6.855 6.718 6.022 1.00 97.81 89 LEU A C 1
ATOM 668 O O . LEU A 1 89 ? -6.873 5.819 6.859 1.00 97.81 89 LEU A O 1
ATOM 672 N N . ALA A 1 90 ? -5.741 7.395 5.736 1.00 96.00 90 ALA A N 1
ATOM 673 C CA . ALA A 1 90 ? -4.483 7.122 6.426 1.00 96.00 90 ALA A CA 1
ATOM 674 C C . ALA A 1 90 ? -4.601 7.376 7.939 1.00 96.00 90 ALA A C 1
ATOM 676 O O . ALA A 1 90 ? -4.257 6.505 8.732 1.00 96.00 90 ALA A O 1
ATOM 677 N N . GLY A 1 91 ? -5.198 8.504 8.345 1.00 94.69 91 GLY A N 1
ATOM 678 C CA . GLY A 1 91 ? -5.462 8.787 9.760 1.00 94.69 91 GLY A CA 1
ATOM 679 C C . GLY A 1 91 ? -6.424 7.785 10.410 1.00 94.69 91 GLY A C 1
ATOM 680 O O . GLY A 1 91 ? -6.208 7.360 11.541 1.00 94.69 91 GLY A O 1
ATOM 681 N N . LEU A 1 92 ? -7.455 7.333 9.687 1.00 95.06 92 LEU A N 1
ATOM 682 C CA . LEU A 1 92 ? -8.332 6.260 10.167 1.00 95.06 92 LEU A CA 1
ATOM 683 C C . LEU A 1 92 ? -7.577 4.947 10.367 1.00 95.06 92 LEU A C 1
ATOM 685 O O . LEU A 1 92 ? -7.830 4.250 11.343 1.00 95.06 92 LEU A O 1
ATOM 689 N N . THR A 1 93 ? -6.639 4.626 9.479 1.00 95.19 93 THR A N 1
ATOM 690 C CA . THR A 1 93 ? -5.810 3.418 9.579 1.00 95.19 93 THR A CA 1
ATOM 691 C C . THR A 1 93 ? -4.992 3.417 10.877 1.00 95.19 93 THR A C 1
ATOM 693 O O . THR A 1 93 ? -4.895 2.390 11.562 1.00 95.19 93 THR A O 1
ATOM 696 N N . ASP A 1 94 ? -4.466 4.580 11.263 1.00 92.06 94 ASP A N 1
ATOM 697 C CA . ASP A 1 94 ? -3.718 4.755 12.510 1.00 92.06 94 ASP A CA 1
ATOM 698 C C . ASP A 1 94 ? -4.620 4.598 13.742 1.00 92.06 94 ASP A C 1
ATOM 700 O O . ASP A 1 94 ? -4.283 3.854 14.669 1.00 92.06 94 ASP A O 1
ATOM 704 N N . ASP A 1 95 ? -5.800 5.223 13.704 1.00 91.25 95 ASP A N 1
ATOM 705 C CA . ASP A 1 95 ? -6.786 5.263 14.793 1.00 91.25 95 ASP A CA 1
ATOM 706 C C . ASP A 1 95 ? -7.753 4.058 14.806 1.00 91.25 95 ASP A C 1
ATOM 708 O O . ASP A 1 95 ? -8.755 4.052 15.531 1.00 91.25 95 ASP A O 1
ATOM 712 N N . ALA A 1 96 ? -7.496 3.032 13.991 1.00 92.31 96 ALA A N 1
ATOM 713 C CA . ALA A 1 96 ? -8.386 1.886 13.840 1.00 92.31 96 ALA A CA 1
ATOM 714 C C . ALA A 1 96 ? -8.598 1.129 15.176 1.00 92.31 96 ALA A C 1
ATOM 716 O O . ALA A 1 96 ? -7.615 0.715 15.804 1.00 92.31 96 ALA A O 1
ATOM 717 N N . PRO A 1 97 ? -9.860 0.882 15.600 1.00 91.31 97 PRO A N 1
ATOM 718 C CA . PRO A 1 97 ? -10.174 0.176 16.849 1.00 91.31 97 PRO A CA 1
ATOM 719 C C . PRO A 1 97 ? -9.645 -1.261 16.921 1.00 91.31 97 PRO A C 1
ATOM 721 O O . PRO A 1 97 ? -9.395 -1.775 18.013 1.00 91.31 97 PRO A O 1
ATOM 724 N N . ASP A 1 98 ? -9.496 -1.914 15.769 1.00 90.94 98 ASP A N 1
ATOM 725 C CA . ASP A 1 98 ? -8.991 -3.275 15.639 1.00 90.94 98 ASP A CA 1
ATOM 726 C C . ASP A 1 98 ? -8.203 -3.466 14.328 1.00 90.94 98 ASP A C 1
ATOM 728 O O . ASP A 1 98 ? -8.221 -2.624 13.426 1.00 90.94 98 ASP A O 1
ATOM 732 N N . ARG A 1 99 ? -7.480 -4.592 14.229 1.00 90.44 99 ARG A N 1
ATOM 733 C CA . ARG A 1 99 ? -6.633 -4.916 13.066 1.00 90.44 99 ARG A CA 1
ATOM 734 C C . ARG A 1 99 ? -7.445 -5.115 11.781 1.00 90.44 99 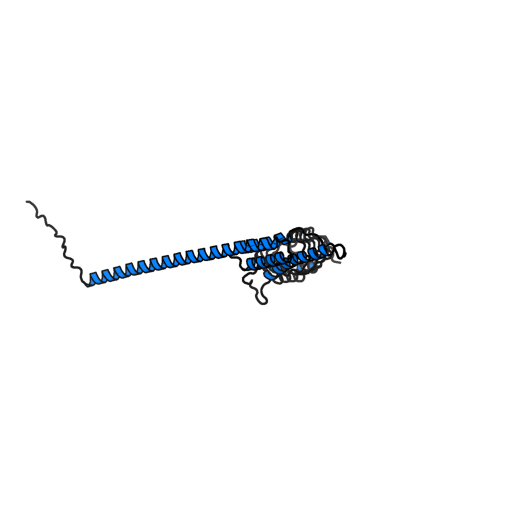ARG A C 1
ATOM 736 O O . ARG A 1 99 ? -6.919 -4.838 10.712 1.00 90.44 99 ARG A O 1
ATOM 743 N N . GLY A 1 100 ? -8.684 -5.594 11.867 1.00 93.50 100 GLY A N 1
ATOM 744 C CA . GLY A 1 100 ? -9.542 -5.802 10.702 1.00 93.50 100 GLY A CA 1
ATOM 745 C C . GLY A 1 100 ? -9.945 -4.478 10.061 1.00 93.50 100 GLY A C 1
ATOM 746 O O . GLY A 1 100 ? -9.789 -4.309 8.859 1.00 93.50 100 GLY A O 1
ATOM 747 N N . LEU A 1 101 ? -10.373 -3.501 10.863 1.00 94.56 101 LEU A N 1
ATOM 748 C CA . LEU A 1 101 ? -10.681 -2.153 10.371 1.00 94.56 101 LEU A CA 1
ATOM 749 C C . LEU A 1 101 ? -9.446 -1.439 9.808 1.00 94.56 101 LEU A C 1
ATOM 751 O O . LEU A 1 101 ? -9.544 -0.766 8.781 1.00 94.56 101 LEU A O 1
ATOM 755 N N . ARG A 1 102 ? -8.275 -1.645 10.429 1.00 95.06 102 ARG A N 1
ATOM 756 C CA . ARG A 1 102 ? -6.997 -1.169 9.883 1.00 95.06 102 ARG A CA 1
ATOM 757 C C . ARG A 1 102 ? -6.734 -1.756 8.498 1.00 95.06 102 ARG A C 1
ATOM 759 O O . ARG A 1 102 ? -6.464 -1.002 7.569 1.00 95.06 102 ARG A O 1
ATOM 766 N N . GLN A 1 103 ? -6.850 -3.079 8.367 1.00 96.19 103 GLN A N 1
ATOM 767 C CA . GLN A 1 103 ? -6.648 -3.777 7.099 1.00 96.19 103 GLN A CA 1
ATOM 768 C C . GLN A 1 103 ? -7.606 -3.252 6.027 1.00 96.19 103 GLN A C 1
ATOM 770 O O . GLN A 1 103 ? -7.152 -2.883 4.956 1.00 96.19 103 GLN A O 1
ATOM 775 N N . THR A 1 104 ? -8.892 -3.076 6.347 1.00 97.50 104 T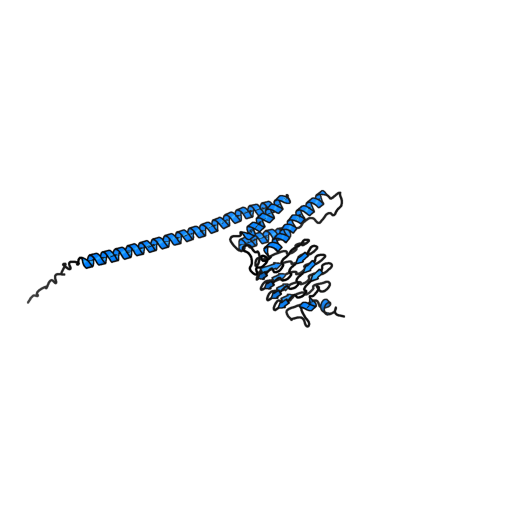HR A N 1
ATOM 776 C CA . THR A 1 104 ? -9.881 -2.522 5.409 1.00 97.50 104 THR A CA 1
ATOM 777 C C . THR A 1 104 ? -9.481 -1.144 4.868 1.00 97.50 104 THR A C 1
ATOM 779 O O . THR A 1 104 ? -9.674 -0.865 3.686 1.00 97.50 104 THR A O 1
ATOM 782 N N . CYS A 1 105 ? -8.914 -0.262 5.699 1.00 97.62 105 CYS A N 1
ATOM 783 C CA . CYS A 1 105 ? -8.449 1.048 5.233 1.00 97.62 105 CYS A CA 1
ATOM 784 C C . CYS A 1 105 ? -7.259 0.924 4.266 1.00 97.62 105 CYS A C 1
ATOM 786 O O . CYS A 1 105 ? -7.232 1.606 3.239 1.00 97.62 105 CYS A O 1
ATOM 788 N N . ILE A 1 106 ? -6.313 0.027 4.564 1.00 97.31 106 ILE A N 1
ATOM 789 C CA . ILE A 1 106 ? -5.163 -0.277 3.697 1.00 97.31 106 ILE A CA 1
ATOM 790 C C . ILE A 1 106 ? -5.645 -0.877 2.372 1.00 97.31 106 ILE A C 1
ATOM 792 O O . ILE A 1 106 ? -5.204 -0.437 1.310 1.00 97.31 106 ILE A O 1
ATOM 796 N N . ASP A 1 107 ? -6.602 -1.804 2.420 1.00 98.19 107 ASP A N 1
ATOM 797 C CA . ASP A 1 107 ? -7.175 -2.465 1.248 1.00 98.19 107 ASP A CA 1
ATOM 798 C C . ASP A 1 107 ? -7.861 -1.460 0.314 1.00 98.19 107 ASP A C 1
ATOM 800 O O . ASP A 1 107 ? -7.712 -1.555 -0.899 1.00 98.19 107 ASP A O 1
ATOM 804 N N . VAL A 1 108 ? -8.560 -0.449 0.848 1.00 98.56 108 VAL A N 1
ATOM 805 C CA . VAL A 1 108 ? -9.164 0.620 0.029 1.00 98.56 108 VAL A CA 1
ATOM 806 C C . VAL A 1 108 ? -8.102 1.464 -0.678 1.00 98.56 108 VAL A C 1
ATOM 808 O O . VAL A 1 108 ? -8.257 1.789 -1.857 1.00 98.56 108 VAL A O 1
ATOM 811 N N . LEU A 1 109 ? -7.021 1.824 0.019 1.00 98.44 109 LEU A N 1
ATOM 812 C CA . LEU A 1 109 ? -5.912 2.575 -0.575 1.00 98.44 109 LEU A CA 1
ATOM 813 C C . LEU A 1 109 ? -5.214 1.760 -1.675 1.00 98.44 109 LEU A C 1
ATOM 815 O O . LEU A 1 109 ? -4.920 2.294 -2.746 1.00 98.44 109 LEU A O 1
ATOM 819 N N . CYS A 1 110 ? -5.013 0.465 -1.434 1.00 98.31 110 CYS A N 1
ATOM 820 C CA . CYS A 1 110 ? -4.480 -0.483 -2.409 1.00 98.31 110 CYS A CA 1
ATOM 821 C C . CYS A 1 110 ? -5.405 -0.618 -3.623 1.00 98.31 110 CYS A C 1
ATOM 823 O O . CYS A 1 110 ? -4.969 -0.420 -4.754 1.00 98.31 110 CYS A O 1
ATOM 825 N N . ALA A 1 111 ? -6.700 -0.847 -3.400 1.00 98.12 111 ALA A N 1
ATOM 826 C CA . ALA A 1 111 ? -7.698 -0.965 -4.457 1.00 98.12 111 ALA A CA 1
ATOM 827 C C . ALA A 1 111 ? -7.759 0.293 -5.335 1.00 98.12 111 ALA A C 1
ATOM 829 O O . ALA A 1 111 ? -7.904 0.188 -6.550 1.00 98.12 111 ALA A O 1
ATOM 830 N N . TYR A 1 112 ? -7.589 1.484 -4.751 1.00 97.75 112 TYR A N 1
ATOM 831 C CA . TYR A 1 112 ? -7.496 2.722 -5.523 1.00 97.75 112 TYR A CA 1
ATOM 832 C C . TYR A 1 112 ? -6.282 2.739 -6.461 1.00 97.75 112 TYR A C 1
ATOM 834 O O . TYR A 1 112 ? -6.404 3.168 -7.608 1.00 97.75 112 TYR A O 1
ATOM 842 N N . LEU A 1 113 ? -5.115 2.282 -5.995 1.00 97.75 113 LEU A N 1
ATOM 843 C CA . LEU A 1 113 ? -3.901 2.191 -6.816 1.00 97.75 113 LEU A CA 1
ATOM 844 C C . LEU A 1 113 ? -4.027 1.166 -7.950 1.00 97.75 113 LEU A C 1
ATOM 846 O O . LEU A 1 113 ? -3.382 1.328 -8.983 1.00 97.75 113 LEU A O 1
ATOM 850 N N . GLN A 1 114 ? -4.859 0.141 -7.763 1.00 97.44 114 GLN A N 1
ATOM 851 C CA . GLN A 1 114 ? -5.135 -0.894 -8.760 1.00 97.44 114 GLN A CA 1
ATOM 852 C C . GLN A 1 114 ? -6.117 -0.436 -9.855 1.00 97.44 114 GLN A C 1
ATOM 854 O O . GLN A 1 114 ? -6.279 -1.123 -10.865 1.00 97.44 114 GLN A O 1
ATOM 859 N N . LEU A 1 115 ? -6.786 0.714 -9.690 1.00 95.12 115 LEU A N 1
ATOM 860 C CA . LEU A 1 115 ? -7.704 1.222 -10.707 1.00 95.12 115 LEU A CA 1
ATOM 861 C C . LEU A 1 115 ? -6.950 1.632 -11.983 1.00 95.12 115 LEU A C 1
ATOM 863 O O . LEU A 1 115 ? -5.916 2.305 -11.905 1.00 95.12 115 LEU A O 1
ATOM 867 N N . PRO A 1 116 ? -7.495 1.315 -13.173 1.00 92.00 116 PRO A N 1
ATOM 868 C CA . PRO A 1 116 ? -6.927 1.791 -14.423 1.00 92.00 116 PRO A CA 1
ATOM 869 C C . PRO A 1 116 ? -6.995 3.322 -14.485 1.00 92.00 116 PRO A C 1
ATOM 871 O O . PRO A 1 116 ? -7.984 3.938 -14.082 1.00 92.00 116 PRO A O 1
ATOM 874 N N . PHE A 1 117 ? -5.949 3.940 -15.026 1.00 91.25 117 PHE A N 1
ATOM 875 C CA . PHE A 1 117 ? -5.868 5.382 -15.238 1.00 91.25 117 PHE A CA 1
ATOM 876 C C . PHE A 1 117 ? -5.448 5.693 -16.675 1.00 91.25 117 PHE A C 1
ATOM 878 O O . PHE A 1 117 ? -4.812 4.881 -17.344 1.00 91.25 117 PHE A O 1
ATOM 885 N N . THR A 1 118 ? -5.822 6.877 -17.156 1.00 90.56 118 THR A N 1
ATOM 886 C CA . THR A 1 118 ? -5.392 7.378 -18.465 1.00 90.56 118 THR A CA 1
ATOM 887 C C . THR A 1 118 ? -3.880 7.625 -18.452 1.00 90.56 118 THR A C 1
ATOM 889 O O . THR A 1 118 ? -3.414 8.301 -17.529 1.00 90.56 118 THR A O 1
ATOM 892 N N . PRO A 1 119 ? -3.112 7.095 -19.423 1.00 90.38 119 PRO A N 1
ATOM 893 C CA . PRO A 1 119 ? -1.680 7.369 -19.549 1.00 90.38 119 PRO A CA 1
ATOM 894 C C . PRO A 1 119 ? -1.374 8.862 -19.708 1.00 90.38 119 PRO A C 1
ATOM 896 O O . PRO A 1 119 ? -2.268 9.652 -20.011 1.00 90.38 119 PRO A O 1
ATOM 899 N N . ASP A 1 120 ? -0.108 9.236 -19.520 1.00 92.94 120 ASP A N 1
ATOM 900 C CA . ASP A 1 120 ? 0.352 10.604 -19.766 1.00 92.94 120 ASP A CA 1
ATOM 901 C C . ASP A 1 120 ? 0.118 10.985 -21.242 1.00 92.94 120 ASP A C 1
ATOM 903 O O . ASP A 1 120 ? 0.661 10.305 -22.121 1.00 92.94 120 ASP A O 1
ATOM 907 N N . PRO A 1 121 ? -0.670 12.034 -21.548 1.00 93.62 121 PRO A N 1
ATOM 908 C CA . PRO A 1 121 ? -0.865 12.488 -22.925 1.00 93.62 121 PRO A CA 1
ATOM 909 C C . PRO A 1 121 ? 0.368 13.213 -23.503 1.00 93.62 121 PRO A C 1
ATOM 911 O O . PRO A 1 121 ? 0.377 13.545 -24.687 1.00 93.62 121 PRO A O 1
ATOM 914 N N . GLY A 1 122 ? 1.411 13.443 -22.696 1.00 92.94 122 GLY A N 1
ATOM 915 C CA . GLY A 1 122 ? 2.633 14.142 -23.085 1.00 92.94 122 GLY A CA 1
ATOM 916 C C . GLY A 1 122 ? 2.512 15.667 -23.024 1.00 92.94 122 GLY A C 1
ATOM 917 O O . GLY A 1 122 ? 1.532 16.218 -22.525 1.00 92.94 122 GLY A O 1
ATOM 918 N N . ASP A 1 123 ? 3.531 16.349 -23.552 1.00 92.62 123 ASP A N 1
ATOM 919 C CA . ASP A 1 123 ? 3.712 17.803 -23.416 1.00 92.62 123 ASP A CA 1
ATOM 920 C C . ASP A 1 123 ? 3.098 18.631 -24.565 1.00 92.62 123 ASP A C 1
ATOM 922 O O . ASP A 1 123 ? 3.393 19.821 -24.707 1.00 92.62 123 ASP A O 1
ATOM 926 N N . ASP A 1 124 ? 2.271 18.025 -25.425 1.00 93.88 124 ASP A N 1
ATOM 927 C CA . ASP A 1 124 ? 1.619 18.752 -26.520 1.00 93.88 124 ASP A CA 1
ATOM 928 C C . ASP A 1 124 ? 0.647 19.809 -25.947 1.00 93.88 124 ASP A C 1
ATOM 930 O O . ASP A 1 124 ? -0.266 19.456 -25.191 1.00 93.88 124 ASP A O 1
ATOM 934 N N . PRO A 1 125 ? 0.777 21.103 -26.316 1.00 91.75 125 PRO A N 1
ATOM 935 C CA . PRO A 1 125 ? -0.139 22.151 -25.871 1.00 91.75 125 PRO A CA 1
ATOM 936 C C . PRO A 1 125 ? -1.622 21.858 -26.142 1.00 91.75 125 PRO A C 1
ATOM 938 O O . PRO A 1 125 ? -2.479 22.350 -25.408 1.00 91.75 125 PRO A O 1
ATOM 941 N N . ALA A 1 126 ? -1.946 21.054 -27.161 1.00 93.75 126 ALA A N 1
ATOM 942 C CA . ALA A 1 126 ? -3.315 20.629 -27.453 1.00 93.75 126 ALA A CA 1
ATOM 943 C C . ALA A 1 126 ? -3.928 19.757 -26.339 1.00 93.75 126 ALA A C 1
ATOM 945 O O . ALA A 1 126 ? -5.146 19.767 -26.161 1.00 93.75 126 ALA A O 1
ATOM 946 N N . HIS A 1 127 ? -3.097 19.053 -25.565 1.00 93.69 127 HIS A N 1
ATOM 947 C CA . HIS A 1 127 ? -3.500 18.159 -24.477 1.00 93.69 127 HIS A CA 1
ATOM 948 C C . HIS A 1 127 ? -3.277 18.760 -23.081 1.00 93.69 127 HIS A C 1
ATOM 950 O O . HIS A 1 127 ? -3.359 18.048 -22.083 1.00 93.69 127 HIS A O 1
ATOM 956 N N . GLN A 1 128 ? -3.033 20.071 -22.968 1.00 93.88 128 GLN A N 1
ATOM 957 C CA . GLN A 1 128 ? -2.638 20.698 -21.701 1.00 93.88 128 GLN A CA 1
ATOM 958 C C . GLN A 1 128 ? -3.609 20.420 -20.535 1.00 93.88 128 GLN A C 1
ATOM 960 O O . GLN A 1 128 ? -3.174 20.156 -19.414 1.00 93.88 128 GLN A O 1
ATOM 965 N N . GLU A 1 129 ? -4.924 20.461 -20.772 1.00 93.50 129 GLU A N 1
ATOM 966 C CA . GLU A 1 129 ? -5.924 20.181 -19.731 1.00 93.50 129 GLU A CA 1
ATOM 967 C C . GLU A 1 129 ? -5.909 18.707 -19.293 1.00 93.50 129 GLU A C 1
ATOM 969 O O . GLU A 1 129 ? -5.959 18.407 -18.096 1.00 93.50 129 GLU A O 1
ATOM 974 N N . GLU A 1 130 ? -5.782 17.789 -20.252 1.00 94.56 130 GLU A N 1
ATOM 975 C CA . GLU A 1 130 ? -5.671 16.352 -20.000 1.00 94.56 130 GLU A CA 1
ATOM 976 C C . GLU A 1 130 ? -4.380 16.026 -19.241 1.00 94.56 130 GLU A C 1
ATOM 978 O O . GLU A 1 130 ? -4.417 15.286 -18.258 1.00 94.56 130 GLU A O 1
ATOM 983 N N . HIS A 1 131 ? -3.264 16.660 -19.615 1.00 95.06 131 HIS A N 1
ATOM 984 C CA . HIS A 1 131 ? -1.977 16.522 -18.942 1.00 95.06 131 HIS A CA 1
ATOM 985 C C . HIS A 1 131 ? -2.039 17.044 -17.498 1.00 95.06 131 HIS A C 1
ATOM 987 O O . HIS A 1 131 ? -1.648 16.349 -16.559 1.00 95.06 131 HIS A O 1
ATOM 993 N N . HIS A 1 132 ? -2.624 18.226 -17.265 1.00 94.88 132 HIS A N 1
ATOM 994 C CA . HIS A 1 132 ? -2.835 18.741 -15.907 1.00 94.88 132 HIS A CA 1
ATOM 995 C C . HIS A 1 132 ? -3.709 17.802 -15.061 1.00 94.88 132 HIS A C 1
ATOM 997 O O . HIS A 1 132 ? -3.417 17.570 -13.883 1.00 94.88 132 HIS A O 1
ATOM 1003 N N . ARG A 1 133 ? -4.770 17.235 -15.650 1.00 94.94 133 ARG A N 1
ATOM 1004 C CA . ARG A 1 133 ? -5.642 16.264 -14.978 1.00 94.94 133 ARG A CA 1
ATOM 1005 C C . ARG A 1 133 ? -4.887 14.972 -14.655 1.00 94.94 133 ARG A C 1
ATOM 1007 O O . ARG A 1 133 ? -4.991 14.485 -13.527 1.00 94.94 133 ARG A O 1
ATOM 1014 N N . TYR A 1 134 ? -4.096 14.458 -15.594 1.00 95.88 134 TYR A N 1
ATOM 1015 C CA . TYR A 1 134 ? -3.215 13.308 -15.394 1.00 95.88 134 TYR A CA 1
ATOM 1016 C C . TYR A 1 134 ? -2.260 13.537 -14.217 1.00 95.88 134 TYR A C 1
ATOM 1018 O O . TYR A 1 134 ? -2.249 12.738 -13.277 1.00 95.88 134 TYR A O 1
ATOM 1026 N N . LEU A 1 135 ? -1.535 14.662 -14.199 1.00 95.88 135 LEU A N 1
ATOM 1027 C CA . LEU A 1 135 ? -0.605 15.008 -13.121 1.00 95.88 135 LEU A CA 1
ATOM 1028 C C . LEU A 1 135 ? -1.304 15.136 -11.762 1.00 95.88 135 LEU A C 1
ATOM 1030 O O . LEU A 1 135 ? -0.776 14.680 -10.744 1.00 95.88 135 LEU A O 1
ATOM 1034 N N . ALA A 1 136 ? -2.510 15.708 -11.727 1.00 96.88 136 ALA A N 1
ATOM 1035 C CA . ALA A 1 136 ? -3.277 15.845 -10.494 1.00 96.88 136 ALA A CA 1
ATOM 1036 C C . ALA A 1 136 ? -3.670 14.480 -9.900 1.00 96.88 136 ALA A C 1
ATOM 1038 O O . ALA A 1 136 ? -3.514 14.265 -8.697 1.00 96.88 136 ALA A O 1
ATOM 1039 N N . PHE A 1 137 ? -4.117 13.523 -10.721 1.00 96.44 137 PHE A N 1
ATOM 1040 C CA . PHE A 1 137 ? -4.420 12.168 -10.242 1.00 96.44 137 PHE A CA 1
ATOM 1041 C C . PHE A 1 137 ? -3.165 11.327 -9.985 1.00 96.44 137 PHE A C 1
ATOM 1043 O O . PHE A 1 137 ? -3.158 10.536 -9.038 1.00 96.44 137 PHE A O 1
ATOM 1050 N N . ARG A 1 138 ? -2.077 11.536 -10.740 1.00 96.38 138 ARG A N 1
ATOM 1051 C CA . ARG A 1 138 ? -0.754 10.966 -10.435 1.00 96.38 138 ARG A CA 1
ATOM 1052 C C . ARG A 1 138 ? -0.300 11.394 -9.041 1.00 96.38 138 ARG A C 1
ATOM 1054 O O . ARG A 1 138 ? 0.122 10.554 -8.251 1.00 96.38 138 ARG A O 1
ATOM 1061 N N . LYS A 1 139 ? -0.513 12.663 -8.672 1.00 97.44 139 LYS A N 1
ATOM 1062 C CA . LYS A 1 139 ? -0.223 13.166 -7.323 1.00 97.44 139 LYS A CA 1
ATOM 1063 C C . LYS A 1 139 ? -1.031 12.464 -6.228 1.00 97.44 139 LYS A C 1
ATOM 1065 O O . LYS A 1 139 ? -0.492 12.247 -5.141 1.00 97.44 139 LYS A O 1
ATOM 1070 N N . VAL A 1 140 ? -2.284 12.083 -6.492 1.00 98.00 140 VAL A N 1
ATOM 1071 C CA . VAL A 1 140 ? -3.084 11.271 -5.555 1.00 98.00 140 VAL A CA 1
ATOM 1072 C C . VAL A 1 140 ? -2.425 9.906 -5.348 1.00 98.00 140 VAL A C 1
ATOM 1074 O O . VAL A 1 140 ? -2.154 9.543 -4.206 1.00 98.00 140 VAL A O 1
ATOM 1077 N N . ARG A 1 141 ? -2.087 9.186 -6.429 1.00 97.44 141 ARG A N 1
ATOM 1078 C CA . ARG A 1 141 ? -1.435 7.863 -6.344 1.00 97.44 141 ARG A CA 1
ATOM 1079 C C . ARG A 1 141 ? -0.093 7.930 -5.614 1.00 97.44 141 ARG A C 1
ATOM 1081 O O . ARG A 1 141 ? 0.145 7.157 -4.694 1.00 97.44 141 ARG A O 1
ATOM 1088 N N . HIS A 1 142 ? 0.743 8.910 -5.951 1.00 97.25 142 HIS A N 1
ATOM 1089 C CA . HIS A 1 142 ? 2.032 9.134 -5.283 1.00 97.25 142 HIS A CA 1
ATOM 1090 C C . HIS A 1 142 ? 1.872 9.453 -3.799 1.00 97.25 142 HIS A C 1
ATOM 1092 O O . HIS A 1 142 ? 2.672 9.012 -2.981 1.00 97.25 142 HIS A O 1
ATOM 1098 N N . THR A 1 143 ? 0.824 10.192 -3.426 1.00 98.06 143 THR A N 1
ATOM 1099 C CA . THR A 1 143 ? 0.517 10.433 -2.011 1.00 98.06 143 THR A CA 1
ATOM 1100 C C . THR A 1 143 ? 0.194 9.130 -1.286 1.00 98.06 143 THR A C 1
ATOM 1102 O O . THR A 1 143 ? 0.689 8.936 -0.180 1.00 98.06 143 THR A O 1
ATOM 1105 N N . ILE A 1 144 ? -0.569 8.226 -1.905 1.00 97.75 144 ILE A N 1
ATOM 1106 C CA . ILE A 1 144 ? -0.887 6.917 -1.321 1.00 97.75 144 ILE A CA 1
ATOM 1107 C C . ILE A 1 144 ? 0.383 6.070 -1.156 1.00 97.75 144 ILE A C 1
ATOM 1109 O O . ILE A 1 144 ? 0.634 5.588 -0.057 1.00 97.75 144 ILE A O 1
ATOM 1113 N N . LEU A 1 145 ? 1.215 5.947 -2.199 1.00 96.50 145 LEU A N 1
ATOM 1114 C CA . LEU A 1 145 ? 2.482 5.197 -2.144 1.00 96.50 145 LEU A CA 1
ATOM 1115 C C . LEU A 1 145 ? 3.411 5.724 -1.041 1.00 96.50 145 LEU A C 1
ATOM 1117 O O . LEU A 1 145 ? 3.953 4.952 -0.248 1.00 96.50 145 LEU A O 1
ATOM 1121 N N . ARG A 1 146 ? 3.531 7.053 -0.936 1.00 95.62 146 ARG A N 1
ATOM 1122 C CA . ARG A 1 146 ? 4.313 7.705 0.118 1.00 95.62 146 ARG A CA 1
ATOM 1123 C C . ARG A 1 146 ? 3.769 7.391 1.511 1.00 95.62 146 ARG A C 1
ATOM 1125 O O . ARG A 1 146 ? 4.552 7.052 2.389 1.00 95.62 146 ARG A O 1
ATOM 1132 N N . LEU A 1 147 ? 2.453 7.499 1.717 1.00 95.31 147 LEU A N 1
ATOM 1133 C CA . LEU A 1 147 ? 1.826 7.201 3.011 1.00 95.31 147 LEU A CA 1
ATOM 1134 C C . LEU A 1 147 ? 1.998 5.726 3.390 1.00 95.31 147 LEU A C 1
ATOM 1136 O O . LEU A 1 147 ? 2.354 5.437 4.525 1.00 95.31 147 LEU A O 1
ATOM 1140 N N . ILE A 1 148 ? 1.848 4.800 2.442 1.00 94.25 148 ILE A N 1
ATOM 1141 C CA . ILE A 1 148 ? 2.147 3.382 2.680 1.00 94.25 148 ILE A CA 1
ATOM 1142 C C . ILE A 1 148 ? 3.591 3.230 3.186 1.00 94.25 148 ILE A C 1
ATOM 1144 O O . ILE A 1 148 ? 3.804 2.678 4.263 1.00 94.25 148 ILE A O 1
ATOM 1148 N N . GLY A 1 149 ? 4.587 3.771 2.477 1.00 92.12 149 GLY A N 1
ATOM 1149 C CA . GLY A 1 149 ? 5.989 3.685 2.912 1.00 92.12 149 GLY A CA 1
ATOM 1150 C C . GLY A 1 149 ? 6.237 4.311 4.293 1.00 92.12 149 GLY A C 1
ATOM 1151 O O . GLY A 1 149 ? 6.843 3.686 5.169 1.00 92.12 149 GLY A O 1
ATOM 1152 N N . ASP A 1 150 ? 5.712 5.518 4.520 1.00 90.31 150 ASP A N 1
ATOM 1153 C CA . ASP A 1 150 ? 5.887 6.270 5.768 1.00 90.31 150 ASP A CA 1
ATOM 1154 C C . ASP A 1 150 ? 5.342 5.500 6.991 1.00 90.31 150 ASP A C 1
ATOM 1156 O O . ASP A 1 150 ? 6.002 5.472 8.032 1.00 90.31 150 ASP A O 1
ATOM 1160 N N . HIS A 1 151 ? 4.194 4.820 6.876 1.00 90.50 151 HIS A N 1
ATOM 1161 C CA . HIS A 1 151 ? 3.561 4.109 8.000 1.00 90.50 151 HIS A CA 1
ATOM 1162 C C . HIS A 1 151 ? 4.132 2.700 8.259 1.00 90.50 151 HIS A C 1
ATOM 1164 O O . HIS A 1 151 ? 3.956 2.133 9.350 1.00 90.50 151 HIS A O 1
ATOM 1170 N N . TYR A 1 152 ? 4.857 2.130 7.292 1.00 87.00 152 TYR A N 1
ATOM 1171 C CA . TYR A 1 152 ? 5.643 0.909 7.497 1.00 87.00 152 TYR A CA 1
ATOM 1172 C C . TYR A 1 152 ? 7.013 1.190 8.129 1.00 87.00 152 TYR A C 1
ATOM 1174 O O . TYR A 1 152 ? 7.620 0.277 8.697 1.00 87.00 152 TYR A O 1
ATOM 1182 N N . ARG A 1 153 ? 7.506 2.434 8.094 1.00 82.31 153 ARG A N 1
ATOM 1183 C CA . ARG A 1 153 ? 8.808 2.784 8.668 1.00 82.31 153 ARG A CA 1
ATOM 1184 C C . ARG A 1 153 ? 8.750 2.867 10.202 1.00 82.31 153 ARG A C 1
ATOM 1186 O O . ARG A 1 153 ? 7.870 3.530 10.751 1.00 82.31 153 ARG A O 1
ATOM 1193 N N . PRO A 1 154 ? 9.706 2.267 10.933 1.00 69.44 154 PRO A N 1
ATOM 1194 C CA . PRO A 1 154 ? 9.819 2.509 12.366 1.00 69.44 154 PRO A CA 1
ATOM 1195 C C . PRO A 1 154 ? 10.234 3.970 12.650 1.00 69.44 154 PRO A C 1
ATOM 1197 O O . PRO A 1 154 ? 11.024 4.551 11.896 1.00 69.44 154 PRO A O 1
ATOM 1200 N N . PRO A 1 155 ? 9.771 4.586 13.755 1.00 67.19 155 PRO A N 1
ATOM 1201 C CA . PRO A 1 155 ? 10.253 5.901 14.168 1.00 67.19 155 PRO A CA 1
ATOM 1202 C C . PRO A 1 155 ? 11.772 5.899 14.345 1.00 67.19 155 PRO A C 1
ATOM 1204 O O . PRO A 1 155 ? 12.344 4.964 14.917 1.00 67.19 155 PRO A O 1
ATOM 1207 N N . ARG A 1 156 ? 12.431 6.971 13.881 1.00 63.31 156 ARG A N 1
ATOM 1208 C CA . ARG A 1 156 ? 13.893 7.120 13.957 1.00 63.31 156 ARG A CA 1
ATOM 1209 C C . ARG A 1 156 ? 14.397 6.834 15.378 1.00 63.31 156 ARG A C 1
ATOM 1211 O O . ARG A 1 156 ? 13.983 7.492 16.327 1.00 63.31 156 ARG A O 1
ATOM 1218 N N . GLY A 1 157 ? 15.321 5.880 15.501 1.00 61.00 157 GLY A N 1
ATOM 1219 C CA . GLY A 1 157 ? 15.958 5.513 16.772 1.00 61.00 157 GLY A CA 1
ATOM 1220 C C . GLY A 1 157 ? 15.231 4.439 17.588 1.00 61.00 157 GLY A C 1
ATOM 1221 O O . GLY A 1 157 ? 15.689 4.113 18.680 1.00 61.00 157 GLY A O 1
ATOM 1222 N N . THR A 1 158 ? 14.137 3.860 17.079 1.00 62.38 158 THR A N 1
ATOM 1223 C CA . THR A 1 158 ? 13.422 2.760 17.746 1.00 62.38 158 THR A CA 1
ATOM 1224 C C . THR A 1 158 ? 13.325 1.531 16.845 1.00 62.38 158 THR A C 1
ATOM 1226 O O . THR A 1 158 ? 13.040 1.648 15.661 1.00 62.38 158 THR A O 1
ATOM 1229 N N . LEU A 1 159 ? 13.546 0.340 17.412 1.00 59.19 159 LEU A N 1
ATOM 1230 C CA . LEU A 1 159 ? 13.320 -0.950 16.737 1.00 59.19 159 LEU A CA 1
ATOM 1231 C C . LEU A 1 159 ? 11.901 -1.496 16.980 1.00 59.19 159 LEU A C 1
ATOM 1233 O O . LEU A 1 159 ? 11.609 -2.641 16.646 1.00 59.19 159 LEU A O 1
ATOM 1237 N N . ARG A 1 160 ? 11.026 -0.712 17.625 1.00 59.62 160 ARG A N 1
ATOM 1238 C CA . ARG A 1 160 ? 9.635 -1.092 17.886 1.00 59.62 160 ARG A CA 1
ATOM 1239 C C . ARG A 1 160 ? 8.699 -0.304 16.969 1.00 59.62 160 ARG A C 1
ATOM 1241 O O . ARG A 1 160 ? 8.938 0.889 16.784 1.00 59.62 160 ARG A O 1
ATOM 1248 N N . PRO A 1 161 ? 7.628 -0.927 16.449 1.00 62.09 161 PRO A N 1
ATOM 1249 C CA . PRO A 1 161 ? 6.612 -0.207 15.693 1.00 62.09 161 PRO A CA 1
ATOM 1250 C C . PRO A 1 161 ? 5.991 0.897 16.557 1.00 62.09 161 PRO A C 1
ATOM 1252 O O . PRO A 1 161 ? 5.713 0.678 17.741 1.00 62.09 161 PRO A O 1
ATOM 1255 N N . ALA A 1 162 ? 5.765 2.078 15.977 1.00 65.12 162 ALA A N 1
ATOM 1256 C CA . ALA A 1 162 ? 4.956 3.109 16.624 1.00 65.12 162 ALA A CA 1
ATOM 1257 C C . ALA A 1 162 ? 3.521 2.616 16.849 1.00 65.12 162 ALA A C 1
ATOM 1259 O O . ALA A 1 162 ? 3.013 1.775 16.103 1.00 65.12 162 ALA A O 1
ATOM 1260 N N . ALA A 1 163 ? 2.843 3.203 17.840 1.00 65.25 163 ALA A N 1
ATOM 1261 C CA . ALA A 1 163 ? 1.386 3.181 17.864 1.00 65.25 163 ALA A CA 1
ATOM 1262 C C . ALA A 1 163 ? 0.881 3.757 16.527 1.00 65.25 163 ALA A C 1
ATOM 1264 O O . ALA A 1 163 ? 1.264 4.867 16.170 1.00 65.25 163 ALA A O 1
ATOM 1265 N N . GLY A 1 164 ? 0.110 2.968 15.773 1.00 72.94 164 GLY A N 1
ATOM 1266 C CA . GLY A 1 164 ? -0.354 3.324 14.425 1.00 72.94 164 GLY A CA 1
ATOM 1267 C C . GLY A 1 164 ? 0.489 2.779 13.263 1.00 72.94 164 GLY A C 1
ATOM 1268 O O . GLY A 1 164 ? 0.123 2.993 12.119 1.00 72.94 164 GLY A O 1
ATOM 1269 N N . SER A 1 165 ? 1.580 2.037 13.501 1.00 86.06 165 SER A N 1
ATOM 1270 C CA . SER A 1 165 ? 2.329 1.416 12.395 1.00 86.06 165 SER A CA 1
ATOM 1271 C C . SER A 1 165 ? 1.488 0.388 11.632 1.00 86.06 165 SER A C 1
ATOM 1273 O O . SER A 1 165 ? 0.720 -0.375 12.226 1.00 86.06 165 SER A O 1
ATOM 1275 N N . TRP A 1 166 ? 1.685 0.333 10.313 1.00 90.62 166 TRP A N 1
ATOM 1276 C CA . TRP A 1 166 ? 1.010 -0.626 9.433 1.00 90.62 166 TRP A CA 1
ATOM 1277 C C . TRP A 1 166 ? 1.774 -1.955 9.322 1.00 90.62 166 TRP A C 1
ATOM 1279 O O . TRP A 1 166 ? 1.317 -2.885 8.661 1.00 90.62 166 TRP A O 1
ATOM 1289 N N . GLN A 1 167 ? 2.911 -2.092 10.019 1.00 87.75 167 GLN A N 1
ATOM 1290 C CA . GLN A 1 167 ? 3.676 -3.338 10.066 1.00 87.75 167 GLN A CA 1
ATOM 1291 C C . GLN A 1 167 ? 2.825 -4.513 10.561 1.00 87.75 167 GLN A C 1
ATOM 1293 O O . GLN A 1 167 ? 2.174 -4.455 11.609 1.00 87.75 167 GLN A O 1
ATOM 1298 N N . GLY A 1 168 ? 2.882 -5.610 9.809 1.00 86.56 168 GLY A N 1
ATOM 1299 C CA . GLY A 1 168 ? 2.073 -6.797 10.052 1.00 86.56 168 GLY A CA 1
ATOM 1300 C C . GLY A 1 168 ? 0.658 -6.712 9.483 1.00 86.56 168 GLY A C 1
ATOM 1301 O O . GLY A 1 168 ? -0.121 -7.608 9.781 1.00 86.56 168 GLY A O 1
ATOM 1302 N N . CYS A 1 169 ? 0.301 -5.682 8.711 1.00 91.75 169 CYS A N 1
ATOM 1303 C CA . CYS A 1 169 ? -0.865 -5.695 7.819 1.00 91.75 169 CYS A CA 1
ATOM 1304 C C . CYS A 1 169 ? -0.453 -6.186 6.425 1.00 91.75 169 CYS A C 1
ATOM 1306 O O . CYS A 1 169 ? 0.711 -6.036 6.034 1.00 91.75 169 CYS A O 1
ATOM 1308 N N . ASP A 1 170 ? -1.401 -6.767 5.696 1.00 93.50 170 ASP A N 1
ATOM 1309 C CA . ASP A 1 170 ? -1.192 -7.210 4.320 1.00 93.50 170 ASP A CA 1
ATOM 1310 C C . ASP A 1 170 ? -1.185 -5.997 3.382 1.00 93.50 170 ASP A C 1
ATOM 1312 O O . ASP A 1 170 ? -1.909 -5.024 3.605 1.00 93.50 170 ASP A O 1
ATOM 1316 N N . LEU A 1 171 ? -0.346 -6.042 2.350 1.00 94.38 171 LEU A N 1
ATOM 1317 C CA . LEU A 1 171 ? -0.180 -4.971 1.370 1.00 94.38 171 LEU A CA 1
ATOM 1318 C C . LEU A 1 171 ? -0.315 -5.558 -0.034 1.00 94.38 171 LEU A C 1
ATOM 1320 O O . LEU A 1 171 ? 0.566 -6.291 -0.482 1.00 94.38 171 LEU A O 1
ATOM 1324 N N . ASP A 1 172 ? -1.404 -5.236 -0.729 1.00 96.75 172 ASP A N 1
ATOM 1325 C CA . ASP A 1 172 ? -1.687 -5.762 -2.065 1.00 96.75 172 ASP A CA 1
ATOM 1326 C C . ASP A 1 172 ? -1.554 -4.689 -3.152 1.00 96.75 172 ASP A C 1
ATOM 1328 O O . ASP A 1 172 ? -2.477 -3.938 -3.459 1.00 96.75 172 ASP A O 1
ATOM 1332 N N . LEU A 1 173 ? -0.386 -4.638 -3.778 1.00 97.12 173 LEU A N 1
ATOM 1333 C CA . LEU A 1 173 ? -0.070 -3.784 -4.920 1.00 97.12 173 LEU A CA 1
ATOM 1334 C C . LEU A 1 173 ? -0.024 -4.599 -6.223 1.00 97.12 173 LEU A C 1
ATOM 1336 O O . LEU A 1 173 ? 0.728 -4.277 -7.146 1.00 97.12 173 LEU A O 1
ATOM 1340 N N . THR A 1 174 ? -0.834 -5.659 -6.309 1.00 97.62 174 THR A N 1
ATOM 1341 C CA . THR A 1 174 ? -0.966 -6.487 -7.512 1.00 9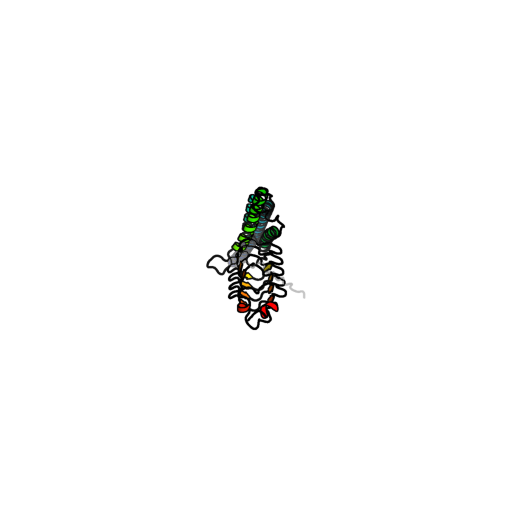7.62 174 THR A CA 1
ATOM 1342 C C . THR A 1 174 ? -1.390 -5.643 -8.717 1.00 97.62 174 THR A C 1
ATOM 1344 O O . THR A 1 174 ? -2.381 -4.922 -8.666 1.00 97.62 174 THR A O 1
ATOM 1347 N N . GLY A 1 175 ? -0.642 -5.730 -9.817 1.00 96.62 175 GLY A N 1
ATOM 1348 C CA . GLY A 1 175 ? -0.934 -5.018 -11.065 1.00 96.62 175 GLY A CA 1
ATOM 1349 C C . GLY A 1 175 ? -0.722 -3.501 -11.015 1.00 96.62 175 GLY A C 1
ATOM 1350 O O . GLY A 1 175 ? -1.014 -2.816 -11.995 1.00 96.62 175 GLY A O 1
ATOM 1351 N N . VAL A 1 176 ? -0.231 -2.950 -9.900 1.00 97.12 176 VAL A N 1
ATOM 1352 C CA . VAL A 1 176 ? -0.045 -1.503 -9.743 1.00 97.12 176 VAL A CA 1
ATOM 1353 C C . VAL A 1 176 ? 1.152 -1.025 -10.565 1.00 97.12 176 VAL A C 1
ATOM 1355 O O . VAL A 1 176 ? 2.211 -1.652 -10.578 1.00 97.12 176 VAL A O 1
ATOM 1358 N N . THR A 1 177 ? 1.003 0.126 -11.223 1.00 95.69 177 THR A N 1
ATOM 1359 C CA . THR A 1 177 ? 2.140 0.869 -11.786 1.00 95.69 177 THR A CA 1
ATOM 1360 C C . THR A 1 177 ? 2.722 1.791 -10.717 1.00 95.69 177 THR A C 1
ATOM 1362 O O . THR A 1 177 ? 2.047 2.708 -10.247 1.00 95.69 177 THR A O 1
ATOM 1365 N N . ILE A 1 178 ? 3.966 1.529 -10.329 1.00 95.69 178 ILE A N 1
ATOM 1366 C CA . ILE A 1 178 ? 4.752 2.297 -9.368 1.00 95.69 178 ILE A CA 1
ATOM 1367 C C . ILE A 1 178 ? 5.726 3.166 -10.166 1.00 95.69 178 ILE A C 1
ATOM 1369 O O . ILE A 1 178 ? 6.733 2.695 -10.692 1.00 95.69 178 ILE A O 1
ATOM 1373 N N . ASP A 1 179 ? 5.375 4.442 -10.272 1.00 94.75 179 ASP A N 1
ATOM 1374 C CA . ASP A 1 179 ? 6.079 5.482 -11.025 1.00 94.75 179 ASP A CA 1
ATOM 1375 C C . ASP A 1 179 ? 6.509 6.646 -10.113 1.00 94.75 179 ASP A C 1
ATOM 1377 O O . ASP A 1 179 ? 6.534 7.806 -10.533 1.00 94.75 179 ASP A O 1
ATOM 1381 N N . GLY A 1 180 ? 6.743 6.353 -8.834 1.00 92.56 180 GLY A N 1
ATOM 1382 C CA . GLY A 1 180 ? 7.077 7.314 -7.791 1.00 92.56 180 GLY A CA 1
ATOM 1383 C C . GLY A 1 180 ? 7.734 6.633 -6.594 1.00 92.56 180 GLY A C 1
ATOM 1384 O O . GLY A 1 180 ? 7.762 5.406 -6.496 1.00 92.56 180 GLY A O 1
ATOM 1385 N N . ASP A 1 181 ? 8.268 7.444 -5.683 1.00 93.12 181 ASP A N 1
ATOM 1386 C CA . ASP A 1 181 ? 9.082 6.944 -4.576 1.00 93.12 181 ASP A CA 1
ATOM 1387 C C . ASP A 1 181 ? 8.259 6.190 -3.524 1.00 93.12 181 ASP A C 1
ATOM 1389 O O . ASP A 1 181 ? 7.165 6.613 -3.131 1.00 93.12 181 ASP A O 1
ATOM 1393 N N . MET A 1 182 ? 8.826 5.099 -3.010 1.00 92.56 182 MET A N 1
ATOM 1394 C CA . MET A 1 182 ? 8.250 4.317 -1.923 1.00 92.56 182 MET A CA 1
ATOM 1395 C C . MET A 1 182 ? 9.352 3.735 -1.037 1.00 92.56 182 MET A C 1
ATOM 1397 O O . MET A 1 182 ? 10.281 3.079 -1.497 1.00 92.56 182 MET A O 1
ATOM 1401 N N . GLU A 1 183 ? 9.269 3.980 0.264 1.00 90.50 183 GLU A N 1
ATOM 1402 C CA . GLU A 1 183 ? 10.417 3.796 1.148 1.00 90.50 183 GLU A CA 1
ATOM 1403 C C . GLU A 1 183 ? 10.061 2.979 2.392 1.00 90.50 183 GLU A C 1
ATOM 1405 O O . GLU A 1 183 ? 9.465 3.499 3.336 1.00 90.50 183 GLU A O 1
ATOM 1410 N N . PHE A 1 184 ? 10.530 1.734 2.435 1.00 88.81 184 PHE A N 1
ATOM 1411 C CA . PHE A 1 184 ? 10.343 0.780 3.529 1.00 88.81 184 PHE A CA 1
ATOM 1412 C C . PHE A 1 184 ? 11.599 0.585 4.387 1.00 88.81 184 PHE A C 1
ATOM 1414 O O . PHE A 1 184 ? 11.725 -0.432 5.056 1.00 88.81 184 PHE A O 1
ATOM 1421 N N . TYR A 1 185 ? 12.543 1.528 4.387 1.00 84.38 185 TYR A N 1
ATOM 1422 C CA . TYR A 1 185 ? 13.811 1.429 5.125 1.00 84.38 185 TYR A CA 1
ATOM 1423 C C . TYR A 1 185 ? 13.639 0.905 6.574 1.00 84.38 185 TYR A C 1
ATOM 1425 O O . TYR A 1 185 ? 12.935 1.524 7.376 1.00 84.38 185 TYR A O 1
ATOM 1433 N N . HIS A 1 186 ? 14.282 -0.224 6.915 1.00 83.94 186 HIS A N 1
ATOM 1434 C CA . HIS A 1 186 ? 14.147 -0.960 8.201 1.00 83.94 186 HIS A CA 1
ATOM 1435 C C . HIS A 1 186 ? 12.722 -1.378 8.606 1.00 83.94 186 HIS A C 1
ATOM 1437 O O . HIS A 1 186 ? 12.456 -1.626 9.786 1.00 83.94 186 HIS A O 1
ATOM 1443 N N . ALA A 1 187 ? 11.778 -1.461 7.671 1.00 86.12 187 ALA A N 1
ATOM 1444 C CA . ALA A 1 187 ? 10.458 -2.010 7.959 1.00 86.12 187 ALA A CA 1
ATOM 1445 C C . ALA A 1 187 ? 10.544 -3.510 8.286 1.00 86.12 187 ALA A C 1
ATOM 1447 O O . ALA A 1 187 ? 11.401 -4.237 7.775 1.00 86.12 187 ALA A O 1
ATOM 1448 N N . SER A 1 188 ? 9.624 -3.972 9.135 1.00 85.12 188 SER A N 1
ATOM 1449 C CA . SER A 1 188 ? 9.452 -5.390 9.448 1.00 85.12 188 SER A CA 1
ATOM 1450 C C . SER A 1 188 ? 8.145 -5.903 8.856 1.00 85.12 188 SER A C 1
ATOM 1452 O O . SER A 1 188 ? 7.060 -5.435 9.210 1.00 85.12 188 SER A O 1
ATOM 1454 N N . PHE A 1 189 ? 8.258 -6.890 7.974 1.00 81.06 189 PHE A N 1
ATOM 1455 C CA . PHE A 1 189 ? 7.138 -7.630 7.407 1.00 81.06 189 PHE A CA 1
ATOM 1456 C C . PHE A 1 189 ? 7.081 -8.991 8.101 1.00 81.06 189 PHE A C 1
ATOM 1458 O O . PHE A 1 189 ? 7.702 -9.961 7.656 1.00 81.06 189 PHE A O 1
ATOM 1465 N N . TYR A 1 190 ? 6.400 -9.040 9.249 1.00 81.31 190 TYR A N 1
ATOM 1466 C CA . TYR A 1 190 ? 6.235 -10.259 10.038 1.00 81.31 190 TYR A CA 1
ATOM 1467 C C . TYR A 1 190 ? 4.861 -10.883 9.764 1.00 81.31 190 TYR A C 1
ATOM 1469 O O . TYR A 1 190 ? 3.830 -10.270 10.033 1.00 81.31 190 TYR A O 1
ATOM 1477 N N . GLY A 1 191 ? 4.835 -12.096 9.208 1.00 77.69 191 GLY A N 1
ATOM 1478 C CA . GLY A 1 191 ? 3.600 -12.863 8.991 1.00 77.69 191 GLY A CA 1
ATOM 1479 C C . GLY A 1 191 ? 2.552 -12.220 8.070 1.00 77.69 191 GLY A C 1
ATOM 1480 O O . GLY A 1 191 ? 1.439 -12.733 7.996 1.00 77.69 191 GLY A O 1
ATOM 1481 N N . SER A 1 192 ? 2.881 -11.117 7.394 1.00 85.06 192 SER A N 1
ATOM 1482 C CA . SER A 1 192 ? 2.016 -10.433 6.431 1.00 85.06 192 SER A CA 1
ATOM 1483 C C . SER A 1 192 ? 2.297 -10.890 5.002 1.00 85.06 192 SER A C 1
ATOM 1485 O O . SER A 1 192 ? 3.401 -11.345 4.677 1.00 85.06 192 SER A O 1
ATOM 1487 N N . VAL A 1 193 ? 1.308 -10.729 4.131 1.00 89.75 193 VAL A N 1
ATOM 1488 C CA . VAL A 1 193 ? 1.448 -10.904 2.685 1.00 89.75 193 VAL A CA 1
ATOM 1489 C C . VAL A 1 193 ? 1.691 -9.546 2.044 1.00 89.75 193 VAL A C 1
ATOM 1491 O O . VAL A 1 193 ? 0.909 -8.618 2.224 1.00 89.75 193 VAL A O 1
ATOM 1494 N N . VAL A 1 194 ? 2.779 -9.430 1.286 1.00 90.81 194 VAL A N 1
ATOM 1495 C CA . VAL A 1 194 ? 3.084 -8.247 0.478 1.00 90.81 194 VAL A CA 1
ATOM 1496 C C . VAL A 1 194 ? 3.123 -8.666 -0.986 1.00 90.81 194 VAL A C 1
ATOM 1498 O O . VAL A 1 194 ? 4.007 -9.411 -1.405 1.00 90.81 194 VAL A O 1
ATOM 1501 N N . SER A 1 195 ? 2.152 -8.220 -1.774 1.00 95.00 195 SER A N 1
ATOM 1502 C CA . SER A 1 195 ? 2.051 -8.564 -3.189 1.00 95.00 195 SER A CA 1
ATOM 1503 C C . SER A 1 195 ? 2.391 -7.367 -4.066 1.00 95.00 195 SER A C 1
ATOM 1505 O O . SER A 1 195 ? 1.773 -6.318 -3.979 1.00 95.00 195 SER A O 1
ATOM 1507 N N . PHE A 1 196 ? 3.348 -7.571 -4.956 1.00 95.88 196 PHE A N 1
ATOM 1508 C CA . PHE A 1 196 ? 3.650 -6.791 -6.152 1.00 95.88 196 PHE A CA 1
ATOM 1509 C C . PHE A 1 196 ? 3.449 -7.668 -7.396 1.00 95.88 196 PHE A C 1
ATOM 1511 O O . PHE A 1 196 ? 4.133 -7.505 -8.408 1.00 95.88 196 PHE A O 1
ATOM 1518 N N . HIS A 1 197 ? 2.560 -8.664 -7.312 1.00 97.00 197 HIS A N 1
ATOM 1519 C CA . HIS A 1 197 ? 2.307 -9.582 -8.413 1.00 97.00 197 HIS A CA 1
ATOM 1520 C C . HIS A 1 197 ? 1.898 -8.802 -9.667 1.00 97.00 197 HIS A C 1
ATOM 1522 O O . HIS A 1 197 ? 0.982 -7.989 -9.616 1.00 97.00 197 HIS A O 1
ATOM 1528 N N . SER A 1 198 ? 2.568 -9.034 -10.795 1.00 97.44 198 SER A N 1
ATOM 1529 C CA . SER A 1 198 ? 2.335 -8.299 -12.048 1.00 97.44 198 SER A CA 1
ATOM 1530 C C . SER A 1 198 ? 2.420 -6.763 -11.930 1.00 97.44 198 SER A C 1
ATOM 1532 O O . SER A 1 198 ? 1.877 -6.058 -12.776 1.00 97.44 198 SER A O 1
ATOM 1534 N N . ALA A 1 199 ? 3.065 -6.226 -10.889 1.00 97.38 199 ALA A N 1
ATOM 1535 C CA . ALA A 1 199 ? 3.280 -4.789 -10.746 1.00 97.38 199 ALA A CA 1
ATOM 1536 C C . ALA A 1 199 ? 4.360 -4.294 -11.719 1.00 97.38 199 ALA A C 1
ATOM 1538 O O . ALA A 1 199 ? 5.297 -5.024 -12.053 1.00 97.38 199 ALA A O 1
ATOM 1539 N N . THR A 1 200 ? 4.266 -3.033 -12.127 1.00 96.44 200 THR A N 1
ATOM 1540 C CA . THR A 1 200 ? 5.252 -2.391 -13.006 1.00 96.44 200 THR A CA 1
ATOM 1541 C C . THR A 1 200 ? 5.967 -1.294 -12.241 1.00 96.44 200 THR A C 1
ATOM 1543 O O . THR A 1 200 ? 5.344 -0.317 -11.843 1.00 96.44 200 THR A O 1
ATOM 1546 N N . PHE A 1 201 ? 7.276 -1.426 -12.063 1.00 96.25 201 PHE A N 1
ATOM 1547 C CA . PHE A 1 201 ? 8.136 -0.398 -11.493 1.00 96.25 201 PHE A CA 1
ATOM 1548 C C . PHE A 1 201 ? 8.781 0.388 -12.636 1.00 96.25 201 PHE A C 1
ATOM 1550 O O . PHE A 1 201 ? 9.780 -0.054 -13.210 1.00 96.25 201 PHE A O 1
ATOM 1557 N N . SER A 1 202 ? 8.178 1.523 -12.993 1.00 93.75 202 SER A N 1
ATOM 1558 C CA . SER A 1 202 ? 8.528 2.276 -14.204 1.00 93.75 202 SER A CA 1
ATOM 1559 C C . SER A 1 202 ? 9.377 3.522 -13.958 1.00 93.75 202 SER A C 1
ATOM 1561 O O . SER A 1 202 ? 10.006 4.018 -14.884 1.00 93.75 202 SER A O 1
ATOM 1563 N N . ASP A 1 203 ? 9.361 4.059 -12.737 1.00 93.38 203 ASP A N 1
ATOM 1564 C CA . ASP A 1 203 ? 10.112 5.257 -12.348 1.00 93.38 203 ASP A CA 1
ATOM 1565 C C . ASP A 1 203 ? 10.193 5.343 -10.812 1.00 93.38 203 ASP A C 1
ATOM 1567 O O . ASP A 1 203 ? 9.492 4.618 -10.099 1.00 93.38 203 ASP A O 1
ATOM 1571 N N . GLY A 1 204 ? 11.023 6.247 -10.303 1.00 91.31 204 GLY A N 1
ATOM 1572 C CA . GLY A 1 204 ? 11.192 6.503 -8.878 1.00 91.31 204 GLY A CA 1
ATOM 1573 C C . GLY A 1 204 ? 12.077 5.483 -8.160 1.00 91.31 204 GLY A C 1
ATOM 1574 O O . GLY A 1 204 ? 12.599 4.519 -8.735 1.00 91.31 204 GLY A O 1
ATOM 1575 N N . ARG A 1 205 ? 12.275 5.729 -6.864 1.00 93.44 205 ARG A N 1
ATOM 1576 C CA . ARG A 1 205 ? 13.057 4.875 -5.967 1.00 93.44 205 ARG A CA 1
ATOM 1577 C C . ARG A 1 205 ? 12.136 4.057 -5.068 1.00 93.44 205 ARG A C 1
ATOM 1579 O O . ARG A 1 205 ? 11.370 4.615 -4.286 1.00 93.44 205 ARG A O 1
ATOM 1586 N N . VAL A 1 206 ? 12.279 2.732 -5.112 1.00 94.00 206 VAL A N 1
ATOM 1587 C CA . VAL A 1 206 ? 11.636 1.821 -4.159 1.00 94.00 206 VAL A CA 1
ATOM 1588 C C . VAL A 1 206 ? 12.690 1.173 -3.268 1.00 94.00 206 VAL A C 1
ATOM 1590 O O . VAL A 1 206 ? 13.492 0.359 -3.717 1.00 94.00 206 VAL A O 1
ATOM 1593 N N . SER A 1 207 ? 12.712 1.539 -1.991 1.00 92.88 207 SER A N 1
ATOM 1594 C CA . SER A 1 207 ? 13.722 1.048 -1.051 1.00 92.88 207 SER A CA 1
ATOM 1595 C C . SER A 1 207 ? 13.134 0.043 -0.067 1.00 92.88 207 SER A C 1
ATOM 1597 O O . SER A 1 207 ? 12.282 0.386 0.750 1.00 92.88 207 SER A O 1
ATOM 1599 N N . PHE A 1 208 ? 13.646 -1.182 -0.102 1.00 90.50 208 PHE A N 1
ATOM 1600 C CA . PHE A 1 208 ? 13.516 -2.208 0.934 1.00 90.50 208 PHE A CA 1
ATOM 1601 C C . PHE A 1 208 ? 14.818 -2.354 1.732 1.00 90.50 208 PHE A C 1
ATOM 1603 O O . PHE A 1 208 ? 15.064 -3.383 2.364 1.00 90.50 208 PHE A O 1
ATOM 1610 N N . GLU A 1 209 ? 15.673 -1.336 1.709 1.00 91.25 209 GLU A N 1
ATOM 1611 C CA . GLU A 1 209 ? 16.984 -1.410 2.332 1.00 91.25 209 GLU A CA 1
ATOM 1612 C C . GLU A 1 209 ? 16.874 -1.665 3.849 1.00 91.25 209 GLU A C 1
ATOM 1614 O O . GLU A 1 209 ? 16.124 -0.998 4.572 1.00 91.25 209 GLU A O 1
ATOM 1619 N N . GLY A 1 210 ? 17.611 -2.662 4.344 1.00 88.62 210 GLY A N 1
ATOM 1620 C CA . GLY A 1 210 ? 17.596 -3.051 5.759 1.00 88.62 210 GLY A CA 1
ATOM 1621 C C . GLY A 1 210 ? 16.270 -3.635 6.263 1.00 88.62 210 GLY A C 1
ATOM 1622 O O . GLY A 1 210 ? 16.098 -3.788 7.472 1.00 88.62 210 GLY A O 1
ATOM 1623 N N . THR A 1 211 ? 15.311 -3.931 5.382 1.00 88.12 211 THR A N 1
ATOM 1624 C CA . THR A 1 211 ? 14.040 -4.551 5.783 1.00 88.12 211 THR A CA 1
ATOM 1625 C C . THR A 1 211 ? 14.243 -5.960 6.325 1.00 88.12 211 THR A C 1
ATOM 1627 O O . THR A 1 211 ? 15.171 -6.671 5.938 1.00 88.12 211 THR A O 1
ATOM 1630 N N . SER A 1 212 ? 13.352 -6.379 7.220 1.00 87.25 212 SER A N 1
ATOM 1631 C CA . SER A 1 212 ? 13.280 -7.761 7.687 1.00 87.25 212 SER A CA 1
ATOM 1632 C C . SER A 1 212 ? 11.993 -8.405 7.193 1.00 87.25 212 SER A C 1
ATOM 1634 O O . SER A 1 212 ? 10.893 -7.960 7.530 1.00 87.25 212 SER A O 1
ATOM 1636 N N . PHE A 1 213 ? 12.130 -9.467 6.407 1.00 81.62 213 PHE A N 1
ATOM 1637 C CA . PHE A 1 213 ? 11.030 -10.316 5.973 1.00 81.62 213 PHE A CA 1
ATOM 1638 C C . PHE A 1 213 ? 11.061 -11.596 6.801 1.00 81.62 213 PHE A C 1
ATOM 1640 O O . PHE A 1 213 ? 12.023 -12.363 6.714 1.00 81.62 213 PHE A O 1
ATOM 1647 N N . SER A 1 214 ? 10.022 -11.828 7.611 1.00 81.75 214 SER A N 1
ATOM 1648 C CA . SER A 1 214 ? 9.956 -13.010 8.475 1.00 81.75 214 SER A CA 1
ATOM 1649 C C . SER A 1 214 ? 8.571 -13.644 8.523 1.00 81.75 214 SER A C 1
ATOM 1651 O O . SER A 1 214 ? 7.571 -12.978 8.772 1.00 81.75 214 SER A O 1
ATOM 1653 N N . GLY A 1 215 ? 8.482 -14.949 8.252 1.00 73.88 215 GLY A N 1
ATOM 1654 C CA . GLY A 1 215 ? 7.231 -15.714 8.361 1.00 73.88 215 GLY A CA 1
ATOM 1655 C C . GLY A 1 215 ? 6.098 -15.312 7.404 1.00 73.88 215 GLY A C 1
ATOM 1656 O O . GLY A 1 215 ? 5.004 -15.852 7.527 1.00 73.88 215 GLY A O 1
ATOM 1657 N N . GLY A 1 216 ? 6.334 -14.370 6.485 1.00 78.25 216 GLY A N 1
ATOM 1658 C CA . GLY A 1 216 ? 5.376 -13.879 5.490 1.00 78.25 216 GLY A CA 1
ATOM 1659 C C . GLY A 1 216 ? 5.770 -14.230 4.052 1.00 78.25 216 GLY A C 1
ATOM 1660 O O . GLY A 1 216 ? 6.795 -14.875 3.811 1.00 78.25 216 GLY A O 1
ATOM 1661 N N . THR A 1 217 ? 4.951 -13.794 3.092 1.00 87.00 217 THR A N 1
ATOM 1662 C CA . THR A 1 217 ? 5.227 -13.950 1.653 1.00 87.00 217 THR A CA 1
ATOM 1663 C C . THR A 1 217 ? 5.362 -12.588 0.996 1.00 87.00 217 THR A C 1
ATOM 1665 O O . THR A 1 217 ? 4.484 -11.744 1.165 1.00 87.00 217 THR A O 1
ATOM 1668 N N . VAL A 1 218 ? 6.427 -12.397 0.218 1.00 88.19 218 VAL A N 1
ATOM 1669 C CA . VAL A 1 218 ? 6.590 -11.237 -0.661 1.00 88.19 218 VAL A CA 1
ATOM 1670 C C . VAL A 1 218 ? 6.642 -11.703 -2.104 1.00 88.19 218 VAL A C 1
ATOM 1672 O O . VAL A 1 218 ? 7.523 -12.467 -2.486 1.00 88.19 218 VAL A O 1
ATOM 1675 N N . SER A 1 219 ? 5.682 -11.271 -2.910 1.00 93.19 219 SER A N 1
ATOM 1676 C CA . SER A 1 219 ? 5.551 -11.724 -4.292 1.00 93.19 219 SER A CA 1
ATOM 1677 C C . SER A 1 219 ? 5.809 -10.584 -5.263 1.00 93.19 219 SER A C 1
ATOM 1679 O O . SER A 1 219 ? 5.065 -9.620 -5.291 1.00 93.19 219 SER A O 1
ATOM 1681 N N . PHE A 1 220 ? 6.819 -10.734 -6.102 1.00 94.81 220 PHE A N 1
ATOM 1682 C CA . PHE A 1 220 ? 7.094 -9.964 -7.315 1.00 94.81 220 PHE A CA 1
ATOM 1683 C C . PHE A 1 220 ? 6.871 -10.831 -8.564 1.00 94.81 220 PHE A C 1
ATOM 1685 O O . PHE A 1 220 ? 7.454 -10.584 -9.619 1.00 94.81 220 PHE A O 1
ATOM 1692 N N . VAL A 1 221 ? 6.067 -11.894 -8.453 1.00 97.00 221 VAL A N 1
ATOM 1693 C CA . VAL A 1 221 ? 5.815 -12.816 -9.567 1.00 97.00 221 VAL A CA 1
ATOM 1694 C C . VAL A 1 221 ? 5.219 -12.044 -10.741 1.00 97.00 221 VAL A C 1
ATOM 1696 O O . VAL A 1 221 ? 4.210 -11.361 -10.576 1.00 97.00 221 VAL A O 1
ATOM 1699 N N . GLY A 1 222 ? 5.838 -12.155 -11.916 1.00 96.81 222 GLY A N 1
ATOM 1700 C CA . GLY A 1 222 ? 5.434 -11.430 -13.123 1.00 96.81 222 GLY A CA 1
ATOM 1701 C C . GLY A 1 222 ? 5.647 -9.912 -13.074 1.00 96.81 222 GLY A C 1
ATOM 1702 O O . GLY A 1 222 ? 5.198 -9.220 -13.984 1.00 96.81 222 GLY A O 1
ATOM 1703 N N . ALA A 1 223 ? 6.298 -9.376 -12.037 1.00 97.44 223 ALA A N 1
ATOM 1704 C CA . ALA A 1 223 ? 6.571 -7.947 -11.948 1.00 97.44 223 ALA A CA 1
ATOM 1705 C C . ALA A 1 223 ? 7.575 -7.500 -13.022 1.00 97.44 223 ALA A C 1
ATOM 1707 O O . ALA A 1 223 ? 8.470 -8.253 -13.413 1.00 97.44 223 ALA A O 1
ATOM 1708 N N . THR A 1 224 ? 7.445 -6.258 -13.477 1.00 97.12 224 THR A N 1
ATOM 1709 C CA . THR A 1 224 ? 8.347 -5.648 -14.461 1.00 97.12 224 THR A CA 1
ATOM 1710 C C . THR A 1 224 ? 9.131 -4.515 -13.814 1.00 97.12 224 THR A C 1
ATOM 1712 O O . THR A 1 224 ? 8.540 -3.585 -13.276 1.00 97.12 224 THR A O 1
ATOM 1715 N N . PHE A 1 225 ? 10.459 -4.577 -13.886 1.00 95.44 225 PHE A N 1
ATOM 1716 C CA . PHE A 1 225 ? 11.378 -3.539 -13.426 1.00 95.44 225 PHE A CA 1
ATOM 1717 C C . PHE A 1 225 ? 11.989 -2.845 -14.649 1.00 95.44 225 PHE A C 1
ATOM 1719 O O . PHE A 1 225 ? 12.874 -3.396 -15.314 1.00 95.44 225 PHE A O 1
ATOM 1726 N N . SER A 1 226 ? 11.480 -1.656 -14.976 1.00 91.38 226 SER A N 1
ATOM 1727 C CA . SER A 1 226 ? 11.794 -0.934 -16.215 1.00 91.38 226 SER A CA 1
ATOM 1728 C C . SER A 1 226 ? 11.879 0.575 -15.961 1.00 91.38 226 SER A C 1
ATOM 1730 O O . SER A 1 226 ? 10.921 1.297 -16.215 1.00 91.38 226 SER A O 1
ATOM 1732 N N . GLY A 1 227 ? 13.013 1.049 -15.441 1.00 86.94 227 GLY A N 1
ATOM 1733 C CA . GLY A 1 227 ? 13.286 2.480 -15.224 1.00 86.94 227 GLY A CA 1
ATOM 1734 C C . GLY A 1 227 ? 13.302 2.935 -13.761 1.00 86.94 227 GLY A C 1
ATOM 1735 O O . GLY A 1 227 ? 13.781 4.026 -13.469 1.00 86.94 227 GLY A O 1
ATOM 1736 N N . SER A 1 228 ? 12.854 2.099 -12.824 1.00 90.88 228 SER A N 1
ATOM 1737 C CA . SER A 1 228 ? 12.972 2.373 -11.389 1.00 90.88 228 SER A CA 1
ATOM 1738 C C . SER A 1 228 ? 14.320 1.930 -10.809 1.00 90.88 228 SER A C 1
ATOM 1740 O O . SER A 1 228 ? 15.026 1.082 -11.365 1.00 90.88 228 SER A O 1
ATOM 1742 N N . TYR A 1 229 ? 14.656 2.475 -9.638 1.00 93.62 229 TYR A N 1
ATOM 1743 C CA . TYR A 1 229 ? 15.703 1.931 -8.776 1.00 93.62 229 TYR A CA 1
ATOM 1744 C C . TYR A 1 229 ? 15.056 1.197 -7.599 1.00 93.62 229 TYR A C 1
ATOM 1746 O O . TYR A 1 229 ? 14.423 1.832 -6.751 1.00 93.62 229 TYR A O 1
ATOM 1754 N N . VAL A 1 230 ? 15.228 -0.124 -7.526 1.00 94.25 230 VAL A N 1
ATOM 1755 C CA . VAL A 1 230 ? 14.700 -0.962 -6.442 1.00 94.25 230 VAL A CA 1
ATOM 1756 C C . VAL A 1 230 ? 15.850 -1.560 -5.639 1.00 94.25 230 VAL A C 1
ATOM 1758 O O . VAL A 1 230 ? 16.623 -2.356 -6.158 1.00 94.25 230 VAL A O 1
ATOM 1761 N N . SER A 1 231 ? 15.980 -1.203 -4.363 1.00 94.25 231 SER A N 1
ATOM 1762 C CA . SER A 1 231 ? 17.053 -1.737 -3.510 1.00 94.25 231 SER A CA 1
ATOM 1763 C C . SER A 1 231 ? 16.503 -2.658 -2.430 1.00 94.25 231 SER A C 1
ATOM 1765 O O . SER A 1 231 ? 15.623 -2.278 -1.664 1.00 94.25 231 SER A O 1
ATOM 1767 N N . PHE A 1 232 ? 17.068 -3.857 -2.361 1.00 92.31 232 PHE A N 1
ATOM 1768 C CA . PHE A 1 232 ? 16.964 -4.822 -1.269 1.00 92.31 232 PHE A CA 1
ATOM 1769 C C . PHE A 1 232 ? 18.282 -4.899 -0.491 1.00 92.31 232 PHE A C 1
ATOM 1771 O O . PHE A 1 232 ? 18.555 -5.899 0.177 1.00 92.31 232 PHE A O 1
ATOM 1778 N N . ASP A 1 233 ? 19.125 -3.869 -0.586 1.00 93.75 233 ASP A N 1
ATOM 1779 C CA . ASP A 1 233 ? 20.436 -3.895 0.047 1.00 93.75 233 ASP A CA 1
ATOM 1780 C C . ASP A 1 233 ? 20.286 -4.083 1.558 1.00 93.75 233 ASP A C 1
ATOM 1782 O O . ASP A 1 233 ? 19.424 -3.483 2.208 1.00 93.75 233 ASP A O 1
ATOM 1786 N N . ARG A 1 234 ? 21.119 -4.941 2.147 1.00 92.88 234 ARG A N 1
ATOM 1787 C CA . ARG A 1 234 ? 21.091 -5.258 3.584 1.00 92.88 234 ARG A CA 1
ATOM 1788 C C . ARG A 1 234 ? 19.746 -5.816 4.079 1.00 92.88 234 ARG A C 1
ATOM 1790 O O . ARG A 1 234 ? 19.533 -5.876 5.291 1.00 92.88 234 ARG A O 1
ATOM 1797 N N . ALA A 1 235 ? 18.830 -6.204 3.187 1.00 90.62 235 ALA A N 1
ATOM 1798 C CA . ALA A 1 235 ? 17.575 -6.828 3.578 1.00 90.62 235 ALA A CA 1
ATOM 1799 C C . ALA A 1 235 ? 17.840 -8.224 4.156 1.00 90.62 235 ALA A C 1
ATOM 1801 O O . ALA A 1 235 ? 18.665 -8.988 3.649 1.00 90.62 235 ALA A O 1
ATOM 1802 N N . SER A 1 236 ? 17.123 -8.571 5.221 1.00 88.62 236 SER A N 1
ATOM 1803 C CA . SER A 1 236 ? 17.169 -9.894 5.832 1.00 88.62 236 SER A CA 1
ATOM 1804 C C . SER A 1 236 ? 15.912 -10.671 5.471 1.00 88.62 236 SER A C 1
ATOM 1806 O O . SER A 1 236 ? 14.805 -10.321 5.880 1.00 88.62 236 SER A O 1
ATOM 1808 N N . LEU A 1 237 ? 16.082 -11.747 4.709 1.00 80.25 237 LEU A N 1
ATOM 1809 C CA . LEU A 1 237 ? 15.017 -12.659 4.321 1.00 80.25 237 LEU A CA 1
ATOM 1810 C C . LEU A 1 237 ? 15.128 -13.919 5.178 1.00 80.25 237 LEU A C 1
ATOM 1812 O O . LEU A 1 237 ? 15.867 -14.845 4.827 1.00 80.25 237 LEU A O 1
ATOM 1816 N N . SER A 1 238 ? 14.403 -13.954 6.299 1.00 74.88 238 SER A N 1
ATOM 1817 C CA . SER A 1 238 ? 14.518 -15.018 7.301 1.00 74.88 238 SER A CA 1
ATOM 1818 C C . SER A 1 238 ? 13.204 -15.773 7.524 1.00 74.88 238 SER A C 1
ATOM 1820 O O . SER A 1 238 ? 12.266 -15.266 8.127 1.00 74.88 238 SER A O 1
ATOM 1822 N N . GLY A 1 239 ? 13.102 -17.013 7.038 1.00 69.19 239 GLY A N 1
ATOM 1823 C CA . GLY A 1 239 ? 11.935 -17.868 7.324 1.00 69.19 239 GLY A CA 1
ATOM 1824 C C . GLY A 1 239 ? 10.618 -17.452 6.652 1.00 69.19 239 GLY A C 1
ATOM 1825 O O . GLY A 1 239 ? 9.551 -17.696 7.209 1.00 69.19 239 GLY A O 1
ATOM 1826 N N . GLY A 1 240 ? 10.680 -16.805 5.487 1.00 76.94 240 GLY A N 1
ATOM 1827 C CA . GLY A 1 240 ? 9.530 -16.467 4.639 1.00 76.94 240 GLY A CA 1
ATOM 1828 C C . GLY A 1 240 ? 9.740 -16.906 3.187 1.00 76.94 240 GLY A C 1
ATOM 1829 O O . GLY A 1 240 ? 10.756 -17.522 2.861 1.00 76.94 240 GLY A O 1
ATOM 1830 N N . THR A 1 241 ? 8.790 -16.577 2.314 1.00 86.25 241 THR A N 1
ATOM 1831 C CA . THR A 1 241 ? 8.894 -16.857 0.872 1.00 86.25 241 THR A CA 1
ATOM 1832 C C . THR A 1 241 ? 9.002 -15.549 0.100 1.00 86.25 241 THR A C 1
ATOM 1834 O O . THR A 1 241 ? 8.162 -14.669 0.280 1.00 86.25 241 THR A O 1
ATOM 1837 N N . VAL A 1 242 ? 10.008 -15.416 -0.764 1.00 88.06 242 VAL A N 1
ATOM 1838 C CA . VAL A 1 242 ? 10.142 -14.276 -1.676 1.00 88.06 242 VAL A CA 1
ATOM 1839 C C . VAL A 1 242 ? 10.195 -14.767 -3.114 1.00 88.06 242 VAL A C 1
ATOM 1841 O O . VAL A 1 242 ? 11.067 -15.543 -3.491 1.00 88.06 242 VAL A O 1
ATOM 1844 N N . LEU A 1 243 ? 9.221 -14.344 -3.913 1.00 92.81 243 LEU A N 1
ATOM 1845 C CA . LEU A 1 243 ? 8.980 -14.890 -5.244 1.00 92.81 243 LEU A CA 1
ATOM 1846 C C . LEU A 1 243 ? 9.201 -13.815 -6.303 1.00 92.81 243 LEU A C 1
ATOM 1848 O O . LEU A 1 243 ? 8.470 -12.839 -6.346 1.00 92.81 243 LEU A O 1
ATOM 1852 N N . PHE A 1 244 ? 10.150 -14.027 -7.198 1.00 94.38 244 PHE A N 1
ATOM 1853 C CA . PHE A 1 244 ? 10.404 -13.251 -8.415 1.00 94.38 244 PHE A CA 1
ATOM 1854 C C . PHE A 1 244 ? 10.092 -14.069 -9.677 1.00 94.38 244 PHE A C 1
ATOM 1856 O O . PHE A 1 244 ? 10.566 -13.750 -10.767 1.00 94.38 244 PHE A O 1
ATOM 1863 N N . GLY A 1 245 ? 9.305 -15.140 -9.538 1.00 95.25 245 GLY A N 1
ATOM 1864 C CA . GLY A 1 245 ? 8.985 -16.046 -10.633 1.00 95.25 245 GLY A CA 1
ATOM 1865 C C . GLY A 1 245 ? 8.426 -15.305 -11.852 1.00 95.25 245 GLY A C 1
ATOM 1866 O O . GLY A 1 245 ? 7.433 -14.586 -11.746 1.00 95.25 245 GLY A O 1
ATOM 1867 N N . GLY A 1 246 ? 9.062 -15.446 -13.014 1.00 95.38 246 GLY A N 1
ATOM 1868 C CA . GLY A 1 246 ? 8.647 -14.756 -14.240 1.00 95.38 246 GLY A CA 1
ATOM 1869 C C . GLY A 1 246 ? 8.797 -13.228 -14.225 1.00 95.38 246 GLY A C 1
ATOM 1870 O O . GLY A 1 246 ? 8.242 -12.574 -15.106 1.00 95.38 246 GLY A O 1
ATOM 1871 N N . ALA A 1 247 ? 9.501 -12.649 -13.248 1.00 96.81 247 ALA A N 1
ATOM 1872 C CA . ALA A 1 247 ? 9.778 -11.217 -13.228 1.00 96.81 247 ALA A CA 1
ATOM 1873 C C . ALA A 1 247 ? 10.697 -10.809 -14.392 1.00 96.81 247 ALA A C 1
ATOM 1875 O O . ALA A 1 247 ? 11.549 -11.581 -14.842 1.00 96.81 247 ALA A O 1
ATOM 1876 N N . THR A 1 248 ? 10.533 -9.582 -14.878 1.00 96.56 248 THR A N 1
ATOM 1877 C CA . THR A 1 248 ? 11.345 -9.021 -15.964 1.00 96.56 248 THR A CA 1
ATOM 1878 C C . THR A 1 248 ? 12.210 -7.892 -15.429 1.00 96.56 248 THR A C 1
ATOM 1880 O O . THR A 1 248 ? 11.691 -6.871 -14.984 1.00 96.56 248 THR A O 1
ATOM 1883 N N . PHE A 1 249 ? 13.528 -8.067 -15.497 1.00 94.06 249 PHE A N 1
ATOM 1884 C CA . PHE A 1 249 ? 14.523 -7.046 -15.181 1.00 94.06 249 PHE A CA 1
ATOM 1885 C C . PHE A 1 249 ? 15.013 -6.436 -16.498 1.00 94.06 249 PHE A C 1
ATOM 1887 O O . PHE A 1 249 ? 15.444 -7.156 -17.393 1.00 94.06 249 PHE A O 1
ATOM 1894 N N . SER A 1 250 ? 14.890 -5.124 -16.673 1.00 89.19 250 SER A N 1
ATOM 1895 C CA . SER A 1 250 ? 15.240 -4.463 -17.940 1.00 89.19 250 SER A CA 1
ATOM 1896 C C . SER A 1 250 ? 16.067 -3.202 -17.694 1.00 89.19 250 SER A C 1
ATOM 1898 O O . SER A 1 250 ? 17.203 -3.312 -17.245 1.00 89.19 250 SER A O 1
ATOM 1900 N N . ASP A 1 251 ? 15.498 -2.022 -17.933 1.00 79.44 251 ASP A N 1
ATOM 1901 C CA . ASP A 1 251 ? 16.181 -0.725 -17.844 1.00 79.44 251 ASP A CA 1
ATOM 1902 C C . ASP A 1 251 ? 16.131 -0.106 -16.429 1.00 79.44 251 ASP A C 1
ATOM 1904 O O . ASP A 1 251 ? 16.456 1.063 -16.236 1.00 79.44 251 ASP A O 1
ATOM 1908 N N . GLY A 1 252 ? 15.690 -0.875 -15.426 1.00 76.25 252 GLY A N 1
ATOM 1909 C CA . GLY A 1 252 ? 15.712 -0.502 -14.009 1.00 76.25 252 GLY A CA 1
ATOM 1910 C C . GLY A 1 252 ? 16.826 -1.221 -13.250 1.00 76.25 252 GLY A C 1
ATOM 1911 O O . GLY A 1 252 ? 17.154 -2.367 -13.552 1.00 76.25 252 GLY A O 1
ATOM 1912 N N . ALA A 1 253 ? 17.393 -0.564 -12.241 1.00 87.88 253 ALA A N 1
ATOM 1913 C CA . ALA A 1 253 ? 18.414 -1.161 -11.387 1.00 87.88 253 ALA A CA 1
ATOM 1914 C C . ALA A 1 253 ? 17.754 -1.842 -10.187 1.00 87.88 253 ALA A C 1
ATOM 1916 O O . ALA A 1 253 ? 17.048 -1.192 -9.414 1.00 87.88 253 ALA A O 1
ATOM 1917 N N . VAL A 1 254 ? 18.005 -3.142 -10.018 1.00 93.62 254 VAL A N 1
ATOM 1918 C CA . VAL A 1 254 ? 17.592 -3.893 -8.828 1.00 93.62 254 VAL A CA 1
ATOM 1919 C C . VAL A 1 254 ? 18.835 -4.365 -8.085 1.00 93.62 254 VAL A C 1
ATOM 1921 O O . VAL A 1 254 ? 19.654 -5.072 -8.668 1.00 93.62 254 VAL A O 1
ATOM 1924 N N . ALA A 1 255 ? 18.979 -3.970 -6.820 1.00 93.94 255 ALA A N 1
ATOM 1925 C CA . ALA A 1 255 ? 20.171 -4.233 -6.013 1.00 93.94 255 ALA A CA 1
ATOM 1926 C C . ALA A 1 255 ? 19.868 -5.137 -4.807 1.00 93.94 255 ALA A C 1
ATOM 1928 O O . ALA A 1 255 ? 18.835 -4.989 -4.158 1.00 93.94 255 ALA A O 1
ATOM 1929 N N . PHE A 1 256 ? 20.773 -6.073 -4.520 1.00 93.50 256 PHE A N 1
ATOM 1930 C CA . PHE A 1 256 ? 20.738 -7.027 -3.402 1.00 93.50 256 PHE A CA 1
ATOM 1931 C C . PHE A 1 256 ? 22.071 -7.044 -2.628 1.00 93.50 256 PHE A C 1
ATOM 1933 O O . PHE A 1 256 ? 22.448 -8.058 -2.038 1.00 93.50 256 PHE A O 1
ATOM 1940 N N . GLY A 1 257 ? 22.826 -5.946 -2.649 1.00 92.81 257 GLY A N 1
ATOM 1941 C CA . GLY A 1 257 ? 24.102 -5.821 -1.951 1.00 92.81 257 GLY A CA 1
ATOM 1942 C C . GLY A 1 257 ? 23.956 -6.107 -0.457 1.00 92.81 257 GLY A C 1
ATOM 1943 O O . GLY A 1 257 ? 23.103 -5.537 0.218 1.00 92.81 257 GLY A O 1
ATOM 1944 N N . ASP A 1 258 ? 24.774 -7.019 0.067 1.00 91.88 258 ASP A N 1
ATOM 1945 C CA . ASP A 1 258 ? 24.738 -7.461 1.469 1.00 91.88 258 ASP A CA 1
ATOM 1946 C C . ASP A 1 258 ? 23.369 -7.995 1.949 1.00 91.88 258 ASP A C 1
ATOM 1948 O O . ASP A 1 258 ? 23.113 -8.060 3.155 1.00 91.88 258 ASP A O 1
ATOM 1952 N N . ALA A 1 259 ? 22.473 -8.384 1.034 1.00 90.88 259 ALA A N 1
ATOM 1953 C CA . ALA A 1 259 ? 21.234 -9.058 1.400 1.00 90.88 259 ALA A CA 1
ATOM 1954 C C . ALA A 1 259 ? 21.535 -10.446 1.988 1.00 90.88 259 ALA A C 1
ATOM 1956 O O . ALA A 1 259 ? 22.446 -11.150 1.551 1.00 90.88 259 ALA A O 1
ATOM 1957 N N . ALA A 1 260 ? 20.756 -10.857 2.986 1.00 88.00 260 ALA A N 1
ATOM 1958 C CA . ALA A 1 260 ? 20.931 -12.135 3.663 1.00 88.00 260 ALA A CA 1
ATOM 1959 C C . ALA A 1 260 ? 19.721 -13.045 3.434 1.00 88.00 260 ALA A C 1
ATOM 1961 O O . ALA A 1 260 ? 18.612 -12.736 3.871 1.00 88.00 260 ALA A O 1
ATOM 1962 N N . PHE A 1 261 ? 19.952 -14.204 2.816 1.00 82.38 261 PHE A N 1
ATOM 1963 C CA . PHE A 1 261 ? 18.938 -15.230 2.562 1.00 82.38 261 PHE A CA 1
ATOM 1964 C C . PHE A 1 261 ? 19.120 -16.401 3.537 1.00 82.38 261 PHE A C 1
ATOM 1966 O O . PHE A 1 261 ? 19.885 -17.328 3.276 1.00 82.38 261 PHE A O 1
ATOM 1973 N N . SER A 1 262 ? 18.463 -16.362 4.700 1.00 76.88 262 SER A N 1
ATOM 1974 C CA . SER A 1 262 ? 18.630 -17.385 5.744 1.00 76.88 262 SER A CA 1
ATOM 1975 C C . SER A 1 262 ? 17.323 -18.124 6.034 1.00 76.88 262 SER A C 1
ATOM 1977 O O . SER A 1 262 ? 16.406 -17.617 6.668 1.00 76.88 262 SER A O 1
ATOM 1979 N N . GLY A 1 263 ? 17.209 -19.369 5.564 1.00 71.75 263 GLY A N 1
ATOM 1980 C CA . GLY A 1 263 ? 16.010 -20.186 5.799 1.00 71.75 263 GLY A CA 1
ATOM 1981 C C . GLY A 1 263 ? 14.738 -19.660 5.120 1.00 71.75 263 GLY A C 1
ATOM 1982 O O . GLY A 1 263 ? 13.644 -20.078 5.487 1.00 71.75 263 GLY A O 1
ATOM 1983 N N . SER A 1 264 ? 14.868 -18.742 4.162 1.00 78.69 264 SER A N 1
ATOM 1984 C CA . SER A 1 264 ? 13.800 -18.309 3.262 1.00 78.69 264 SER A CA 1
ATOM 1985 C C . SER A 1 264 ? 13.837 -19.098 1.955 1.00 78.69 264 SER A C 1
ATOM 1987 O O . SER A 1 264 ? 14.910 -19.495 1.493 1.00 78.69 264 SER A O 1
ATOM 1989 N N . THR A 1 265 ? 12.665 -19.311 1.358 1.00 86.75 265 THR A N 1
ATOM 1990 C CA . THR A 1 265 ? 12.555 -19.761 -0.034 1.00 86.75 265 THR A CA 1
ATOM 1991 C C . THR A 1 265 ? 12.583 -18.535 -0.929 1.00 86.75 265 THR A C 1
ATOM 1993 O O . THR A 1 265 ? 11.741 -17.650 -0.778 1.00 86.75 265 THR A O 1
ATOM 1996 N N . VAL A 1 266 ? 13.543 -18.480 -1.845 1.00 89.56 266 VAL A N 1
ATOM 1997 C CA . VAL A 1 266 ? 13.703 -17.378 -2.793 1.00 89.56 266 VAL A CA 1
ATOM 1998 C C . VAL A 1 266 ? 13.666 -17.944 -4.199 1.00 89.56 266 VAL A C 1
ATOM 2000 O O . VAL A 1 266 ? 14.499 -18.773 -4.558 1.00 89.56 266 VAL A O 1
ATOM 2003 N N . ASP A 1 267 ? 12.692 -17.523 -4.990 1.00 92.50 267 ASP A N 1
ATOM 2004 C CA . ASP A 1 267 ? 12.457 -18.109 -6.305 1.00 92.50 267 ASP A CA 1
ATOM 2005 C C . ASP A 1 267 ? 12.571 -17.071 -7.414 1.00 92.50 267 ASP A C 1
ATOM 2007 O O . ASP A 1 267 ? 11.726 -16.189 -7.517 1.00 92.50 267 ASP A O 1
ATOM 2011 N N . PHE A 1 268 ? 13.592 -17.189 -8.258 1.00 94.00 268 PHE A N 1
ATOM 2012 C CA . PHE A 1 268 ? 13.739 -16.409 -9.487 1.00 94.00 268 PHE A CA 1
ATOM 2013 C C . PHE A 1 268 ? 13.429 -17.241 -10.740 1.00 94.00 268 PHE A C 1
ATOM 2015 O O . PHE A 1 268 ? 13.830 -16.856 -11.838 1.00 94.00 268 PHE A O 1
ATOM 2022 N N . ASP A 1 269 ? 12.755 -18.391 -10.627 1.00 91.25 269 ASP A N 1
ATOM 2023 C CA . ASP A 1 269 ? 12.477 -19.239 -11.786 1.00 91.25 269 ASP A CA 1
ATOM 2024 C C . ASP A 1 269 ? 11.751 -18.461 -12.892 1.00 91.25 269 ASP A C 1
ATOM 2026 O O . ASP A 1 269 ? 10.863 -17.641 -12.656 1.00 91.25 269 ASP A O 1
ATOM 2030 N N . ARG A 1 270 ? 12.153 -18.700 -14.140 1.00 93.56 270 ARG A N 1
ATOM 2031 C CA . ARG A 1 270 ? 11.656 -17.989 -15.331 1.00 93.56 270 ARG A CA 1
ATOM 2032 C C . ARG A 1 270 ? 11.840 -16.465 -15.317 1.00 93.56 270 ARG A C 1
ATOM 2034 O O . ARG A 1 270 ? 11.302 -15.817 -16.215 1.00 93.56 270 ARG A O 1
ATOM 2041 N N . ALA A 1 271 ? 12.563 -15.884 -14.357 1.00 95.44 271 ALA A N 1
ATOM 2042 C CA . ALA A 1 271 ? 12.925 -14.477 -14.430 1.00 95.44 271 ALA A CA 1
ATOM 2043 C C . ALA A 1 271 ? 13.795 -14.218 -15.670 1.00 95.44 271 ALA A C 1
ATOM 2045 O O . ALA A 1 271 ? 14.588 -15.068 -16.087 1.00 95.44 271 ALA A O 1
ATOM 2046 N N . THR A 1 272 ? 13.626 -13.046 -16.277 1.00 94.88 272 THR A N 1
ATOM 2047 C CA . THR A 1 272 ? 14.327 -12.650 -17.506 1.00 94.88 272 THR A CA 1
ATOM 2048 C C . THR A 1 272 ? 15.051 -11.323 -17.318 1.00 94.88 272 THR A C 1
ATOM 2050 O O . THR A 1 272 ? 14.712 -10.555 -16.420 1.00 94.88 272 THR A O 1
ATOM 2053 N N . GLY A 1 273 ? 16.054 -11.063 -18.161 1.00 93.06 273 GLY A N 1
ATOM 2054 C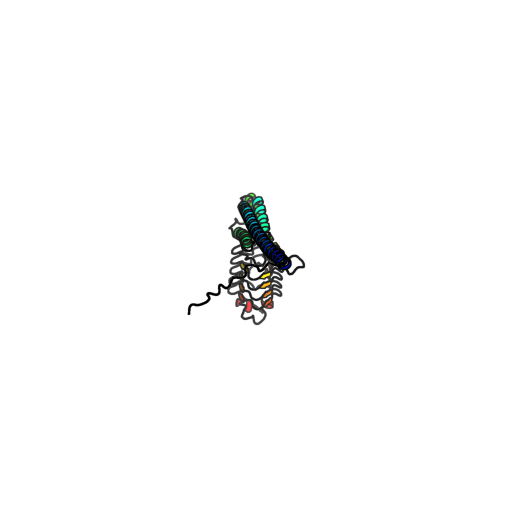 CA . GLY A 1 273 ? 16.912 -9.885 -18.041 1.00 93.06 273 GLY A CA 1
ATOM 2055 C C . GLY A 1 273 ? 18.281 -10.175 -17.428 1.00 93.06 273 GLY A C 1
ATOM 2056 O O . GLY A 1 273 ? 18.627 -11.345 -17.221 1.00 93.06 273 GLY A O 1
ATOM 2057 N N . PRO A 1 274 ? 19.080 -9.128 -17.156 1.00 92.25 274 PRO A N 1
ATOM 2058 C CA . PRO A 1 274 ? 20.322 -9.266 -16.409 1.00 92.25 274 PRO A CA 1
ATOM 2059 C C . PRO A 1 274 ? 20.046 -9.703 -14.964 1.00 92.25 274 PRO A C 1
ATOM 2061 O O . PRO A 1 274 ? 18.997 -9.399 -14.396 1.00 92.25 274 PRO A O 1
ATOM 2064 N N . ALA A 1 275 ? 21.002 -10.419 -14.369 1.00 92.56 275 ALA A N 1
ATOM 2065 C CA . ALA A 1 275 ? 20.946 -10.736 -12.948 1.00 92.56 275 ALA A CA 1
ATOM 2066 C C . ALA A 1 275 ? 21.009 -9.432 -12.128 1.00 92.56 275 ALA A C 1
ATOM 2068 O O . ALA A 1 275 ? 21.875 -8.604 -12.420 1.00 92.56 275 ALA A O 1
ATOM 2069 N N . PRO A 1 276 ? 20.145 -9.251 -11.111 1.00 93.81 276 PRO A N 1
ATOM 2070 C CA . PRO A 1 276 ? 20.199 -8.097 -10.220 1.00 93.81 276 PRO A CA 1
ATOM 2071 C C . PRO A 1 276 ? 21.576 -7.898 -9.573 1.00 93.81 276 PRO A C 1
ATOM 2073 O O . PRO A 1 276 ? 22.265 -8.862 -9.215 1.00 93.81 276 PRO A O 1
ATOM 2076 N N . ASP A 1 277 ? 21.952 -6.638 -9.376 1.00 93.44 277 ASP A N 1
ATOM 2077 C CA . ASP A 1 277 ? 23.252 -6.260 -8.834 1.00 93.44 277 ASP A CA 1
ATOM 2078 C C . ASP A 1 277 ? 23.430 -6.810 -7.415 1.00 93.44 277 ASP A C 1
ATOM 2080 O O . ASP A 1 277 ? 22.537 -6.737 -6.573 1.00 93.44 277 ASP A O 1
ATOM 2084 N N . GLY A 1 278 ? 24.592 -7.399 -7.132 1.00 92.06 278 GLY A N 1
ATOM 2085 C CA . GLY A 1 278 ? 24.896 -7.984 -5.822 1.00 92.06 278 GLY A CA 1
ATOM 2086 C C . GLY A 1 278 ? 24.195 -9.316 -5.514 1.00 92.06 278 GLY A C 1
ATOM 2087 O O . GLY A 1 278 ? 24.615 -9.990 -4.574 1.00 92.06 278 GLY A O 1
ATOM 2088 N N . LEU A 1 279 ? 23.219 -9.765 -6.318 1.00 91.88 279 LEU A N 1
ATOM 2089 C CA . LEU A 1 279 ? 22.439 -10.980 -6.036 1.00 91.88 279 LEU A CA 1
ATOM 2090 C C . LEU A 1 279 ? 23.312 -12.233 -5.944 1.00 91.88 279 LEU A C 1
ATOM 2092 O O . LEU A 1 279 ? 23.237 -12.965 -4.962 1.00 91.88 279 LEU A O 1
ATOM 2096 N N . LEU A 1 280 ? 24.166 -12.480 -6.941 1.00 90.62 280 LEU A N 1
ATOM 2097 C CA . LEU A 1 280 ? 25.016 -13.679 -6.959 1.00 90.62 280 LEU A CA 1
ATOM 2098 C C . LEU A 1 280 ? 26.011 -13.698 -5.786 1.00 90.62 280 LEU A C 1
ATOM 2100 O O . LEU A 1 280 ? 26.305 -14.761 -5.242 1.00 90.62 280 LEU A O 1
ATOM 2104 N N . SER A 1 281 ? 26.487 -12.523 -5.358 1.00 90.56 281 SER A N 1
ATOM 2105 C CA . SER A 1 281 ? 27.342 -12.398 -4.173 1.00 90.56 281 SER A CA 1
ATOM 2106 C C . SER A 1 281 ? 26.571 -12.679 -2.883 1.00 90.56 281 SER A C 1
ATOM 2108 O O . SER A 1 281 ? 27.101 -13.337 -1.994 1.00 90.56 281 SER A O 1
ATOM 2110 N N . ALA A 1 282 ? 25.335 -12.187 -2.779 1.00 89.12 282 ALA A N 1
ATOM 2111 C CA . ALA A 1 282 ? 24.482 -12.361 -1.608 1.00 89.12 282 ALA A CA 1
ATOM 2112 C C . ALA A 1 282 ? 23.984 -13.810 -1.450 1.00 89.12 282 ALA A C 1
ATOM 2114 O O . ALA A 1 282 ? 23.894 -14.326 -0.337 1.00 89.12 282 ALA A O 1
ATOM 2115 N N . VAL A 1 283 ? 23.697 -14.490 -2.563 1.00 88.56 283 VAL A N 1
ATOM 2116 C CA . VAL A 1 283 ? 23.308 -15.909 -2.586 1.00 88.56 283 VAL A CA 1
ATOM 2117 C C . VAL A 1 283 ? 24.501 -16.819 -2.272 1.00 88.56 283 VAL A C 1
ATOM 2119 O O . VAL A 1 283 ? 24.343 -17.823 -1.578 1.00 88.56 283 VAL A O 1
ATOM 2122 N N . GLY A 1 284 ? 25.699 -16.459 -2.739 1.00 84.62 284 GLY A N 1
ATOM 2123 C CA . GLY A 1 284 ? 26.912 -17.254 -2.568 1.00 84.62 284 GLY A CA 1
ATOM 2124 C C . GLY A 1 284 ? 27.044 -18.397 -3.581 1.00 84.62 284 GLY A C 1
ATOM 2125 O O . GLY A 1 284 ? 26.159 -18.662 -4.396 1.00 84.62 284 GLY A O 1
ATOM 2126 N N . THR A 1 285 ? 28.195 -19.077 -3.547 1.00 81.94 285 THR A N 1
ATOM 2127 C CA . THR A 1 285 ? 28.513 -20.204 -4.437 1.00 81.94 285 THR A CA 1
ATOM 2128 C C . THR A 1 285 ? 28.950 -21.436 -3.625 1.00 81.94 285 THR A C 1
ATOM 2130 O O . THR A 1 285 ? 29.906 -21.345 -2.853 1.00 81.94 285 THR A O 1
ATOM 2133 N N . PRO A 1 286 ? 28.284 -22.602 -3.772 1.00 81.56 286 PRO A N 1
ATOM 2134 C CA . PRO A 1 286 ? 27.069 -22.829 -4.561 1.00 81.56 286 PRO A CA 1
ATOM 2135 C C . PRO A 1 286 ? 25.832 -22.145 -3.937 1.00 81.56 286 PRO A C 1
ATOM 2137 O O . PRO A 1 286 ? 25.805 -21.957 -2.719 1.00 81.56 286 PRO A O 1
ATOM 2140 N N . PRO A 1 287 ? 24.796 -21.817 -4.736 1.00 83.69 287 PRO A N 1
ATOM 2141 C CA . PRO A 1 287 ? 23.531 -21.324 -4.205 1.00 83.69 287 PRO A CA 1
ATOM 2142 C C . PRO A 1 287 ? 22.913 -22.295 -3.184 1.00 83.69 287 PRO A C 1
ATOM 2144 O O . PRO A 1 287 ? 22.970 -23.514 -3.391 1.00 83.69 287 PRO A O 1
ATOM 2147 N N . PRO A 1 288 ? 22.291 -21.798 -2.100 1.00 85.12 288 PRO A N 1
ATOM 2148 C CA . PRO A 1 288 ? 21.518 -22.628 -1.189 1.00 85.12 288 PRO A CA 1
ATOM 2149 C C . PRO A 1 288 ? 20.366 -23.317 -1.926 1.00 85.12 288 PRO A C 1
ATOM 2151 O O . PRO A 1 288 ? 19.759 -22.731 -2.815 1.00 85.12 288 PRO A O 1
ATOM 2154 N N . ILE A 1 289 ? 19.984 -24.523 -1.496 1.00 85.06 289 ILE A N 1
ATOM 2155 C CA . ILE A 1 289 ? 18.849 -25.270 -2.082 1.00 85.06 289 ILE A CA 1
ATOM 2156 C C . ILE A 1 289 ? 17.513 -24.513 -2.007 1.00 85.06 289 ILE A C 1
ATOM 2158 O O . ILE A 1 289 ? 16.573 -24.821 -2.731 1.00 85.06 289 ILE A O 1
ATOM 2162 N N . THR A 1 290 ? 17.416 -23.534 -1.109 1.00 87.69 290 THR A N 1
ATOM 2163 C CA . THR A 1 290 ? 16.227 -22.702 -0.941 1.00 87.69 290 THR A CA 1
ATOM 2164 C C . THR A 1 290 ? 16.181 -21.519 -1.908 1.00 87.69 290 THR A C 1
ATOM 2166 O O . THR A 1 290 ? 15.185 -20.801 -1.906 1.00 87.69 290 THR A O 1
ATOM 2169 N N . VAL A 1 291 ? 17.222 -21.317 -2.724 1.00 89.75 291 VAL A N 1
ATOM 2170 C CA . VAL A 1 291 ? 17.305 -20.257 -3.731 1.00 89.75 291 VAL A CA 1
ATOM 2171 C C . VAL A 1 291 ? 17.311 -20.874 -5.130 1.00 89.75 291 VAL A C 1
ATOM 2173 O O . VAL A 1 291 ? 18.223 -21.614 -5.491 1.00 89.75 291 VAL A O 1
ATOM 2176 N N . SER A 1 292 ? 16.302 -20.544 -5.932 1.00 92.00 292 SER A N 1
ATOM 2177 C CA . SER A 1 292 ? 16.211 -20.919 -7.346 1.00 92.00 292 SER A CA 1
ATOM 2178 C C . SER A 1 292 ? 16.633 -19.740 -8.221 1.00 92.00 292 SER A C 1
ATOM 2180 O O . SER A 1 292 ? 16.131 -18.633 -8.037 1.00 92.00 292 SER A O 1
ATOM 2182 N N . LEU A 1 293 ? 17.557 -19.967 -9.160 1.00 92.88 293 LEU A N 1
ATOM 2183 C CA . LEU A 1 293 ? 18.074 -18.956 -10.088 1.00 92.88 293 LEU A CA 1
ATOM 2184 C C . LEU A 1 293 ? 17.920 -19.425 -11.547 1.00 92.88 293 LEU A C 1
ATOM 2186 O O . LEU A 1 293 ? 18.147 -20.607 -11.825 1.00 92.88 293 LEU A O 1
ATOM 2190 N N . PRO A 1 294 ? 17.621 -18.523 -12.503 1.00 93.19 294 PRO A N 1
ATOM 2191 C CA . PRO A 1 294 ? 17.672 -18.826 -13.928 1.00 93.19 294 PRO A CA 1
ATOM 2192 C C . PRO A 1 294 ? 19.047 -19.345 -14.351 1.00 93.19 294 PRO A C 1
ATOM 2194 O O . PRO A 1 294 ? 20.077 -18.753 -14.025 1.00 93.19 294 PRO A O 1
ATOM 2197 N N . ALA A 1 295 ? 19.074 -20.403 -15.166 1.00 87.44 295 ALA A N 1
ATOM 2198 C CA . ALA A 1 295 ? 20.323 -20.986 -15.663 1.00 87.44 295 ALA A CA 1
ATOM 2199 C C . ALA A 1 295 ? 21.222 -19.955 -16.377 1.00 87.44 295 ALA A C 1
ATOM 2201 O O . ALA A 1 295 ? 22.439 -19.985 -16.213 1.00 87.44 295 ALA A O 1
ATOM 2202 N N . GLY A 1 296 ? 20.620 -19.007 -17.108 1.00 88.00 296 GLY A N 1
ATOM 2203 C CA . GLY A 1 296 ? 21.344 -17.947 -17.815 1.00 88.00 296 GLY A CA 1
ATOM 2204 C C . GLY A 1 296 ? 22.152 -17.016 -16.903 1.00 88.00 296 GLY A C 1
ATOM 2205 O O . GLY A 1 296 ? 23.178 -16.504 -17.337 1.00 88.00 296 GLY A O 1
ATOM 2206 N N . TRP A 1 297 ? 21.743 -16.842 -15.640 1.00 90.19 297 TRP A N 1
ATOM 2207 C CA . TRP A 1 297 ? 22.452 -16.004 -14.663 1.00 90.19 297 TRP A CA 1
ATOM 2208 C C . TRP A 1 297 ? 23.667 -16.702 -14.049 1.00 90.19 297 TRP A C 1
ATOM 2210 O O . TRP A 1 297 ? 24.604 -16.041 -13.609 1.00 90.19 297 TRP A O 1
ATOM 2220 N N . LEU A 1 298 ? 23.674 -18.038 -14.040 1.00 81.56 298 LEU A N 1
ATOM 2221 C CA . LEU A 1 298 ? 24.791 -18.841 -13.535 1.00 81.56 298 LEU A CA 1
ATOM 2222 C C . LEU A 1 298 ? 25.914 -18.993 -14.571 1.00 81.56 298 LEU A C 1
ATOM 2224 O O . LEU A 1 298 ? 27.056 -19.256 -14.209 1.00 81.56 298 LEU A O 1
ATOM 2228 N N . THR A 1 299 ? 25.601 -18.832 -15.860 1.00 68.88 299 THR A N 1
ATOM 2229 C CA . THR A 1 299 ? 26.561 -18.981 -16.968 1.00 68.88 299 THR A CA 1
ATOM 2230 C C . THR A 1 299 ? 27.299 -17.695 -17.338 1.00 68.88 299 THR A C 1
ATOM 2232 O O . THR A 1 299 ? 28.225 -17.734 -18.140 1.00 68.88 299 THR A O 1
ATOM 2235 N N . SER A 1 300 ? 26.895 -16.554 -16.780 1.00 54.28 300 SER A N 1
ATOM 2236 C CA . SER A 1 300 ? 27.417 -15.220 -17.108 1.00 54.28 300 SER A CA 1
ATOM 2237 C C . SER A 1 300 ? 28.621 -14.774 -16.262 1.00 54.28 300 SER A C 1
ATOM 2239 O O . SER A 1 300 ? 28.882 -13.578 -16.153 1.00 54.28 300 SER A O 1
ATOM 2241 N N . SER A 1 301 ? 29.383 -15.706 -15.681 1.00 42.12 301 SER A N 1
ATOM 2242 C CA . SER A 1 301 ? 30.720 -15.404 -15.152 1.00 42.12 301 SER A CA 1
ATOM 2243 C C . SER A 1 301 ? 31.776 -15.659 -16.239 1.00 42.12 301 SER A C 1
ATOM 2245 O O . SER A 1 301 ? 31.858 -16.798 -16.703 1.00 42.12 301 SER A O 1
ATOM 2247 N N . PRO A 1 302 ? 32.554 -14.648 -16.680 1.00 43.50 302 PRO A N 1
ATOM 2248 C CA . PRO A 1 302 ? 33.769 -14.886 -17.459 1.00 43.50 302 PRO A CA 1
ATOM 2249 C C . PRO A 1 302 ? 34.855 -15.588 -16.632 1.00 43.50 302 PRO A C 1
ATOM 2251 O O . PRO A 1 302 ? 34.862 -15.427 -15.388 1.00 43.50 302 PRO A O 1
#

Secondary structure (DSSP, 8-state):
-----------------HHHHHHHHHHHHHHHHHHHHHHHHHHHHHHHHHHHHHHHHHHHHHHHHHHHHHHHHHH-S-HHHHHHHHHHHHHHHHT-SSHHHHHHHHHHHHHHHTS--PPP--S-GGGHHHHHHHHHHHHHHHHHHHHHHHHHSPPTT-SSPPTT--TTS-EE-TT-EEES-EE-TT-EEES-EEE-TT-EEEESEEE-TT-EEESSEEE-TT-EESS-EEE-TT-EEESSEEE-TT-EE-SSEEE-TT-EEES-EEE-TT-BSSPPBTHHHHH-SSPPTTEE--HHHHS---

pLDDT: mean 87.87, std 12.22, range [40.41, 98.56]

Sequence (302 aa):
MVALLGFQRIDSTAKLDAKTLFDLVKLSFGVVAGAGALVALVVAYRRQRVDEVGAHREATRLHTERFSQAVEQLGSDSPAVRLGGVHALAGLTDDAPDRGLRQTCIDVLCAYLQLPFTPDPGDDPAHQEEHHRYLAFRKVRHTILRLIGDHYRPPRGTLRPAAGSWQGCDLDLTGVTIDGDMEFYHASFYGSVVSFHSATFSDGRVSFEGTSFSGGTVSFVGATFSGSYVSFDRASLSGGTVLFGGATFSDGAVAFGDAAFSGSTVDFDRATGPAPDGLLSAVGTPPPITVSLPAGWLTSSP